Protein AF-A0A534HLV8-F1 (afdb_monomer_lite)

Radius of gyration: 23.4 Å; chains: 1; bounding box: 53×44×76 Å

Structure (mmCIF, N/CA/C/O backbone):
data_AF-A0A534HLV8-F1
#
_entry.id   AF-A0A534HLV8-F1
#
loop_
_atom_site.group_PDB
_atom_site.id
_atom_site.type_symbol
_atom_site.label_atom_id
_atom_site.label_alt_id
_atom_site.label_comp_id
_atom_site.label_asym_id
_atom_site.label_entity_id
_atom_site.label_seq_id
_atom_site.pdbx_PDB_ins_code
_atom_site.Cartn_x
_atom_site.Cartn_y
_atom_site.Cartn_z
_atom_site.occupancy
_atom_site.B_iso_or_equiv
_atom_site.auth_seq_id
_atom_site.auth_comp_id
_atom_site.auth_asym_id
_atom_site.auth_atom_id
_atom_site.pdbx_PDB_model_num
ATOM 1 N N . LYS A 1 1 ? 9.653 -1.723 21.277 1.00 82.81 1 LYS A N 1
ATOM 2 C CA . LYS A 1 1 ? 10.353 -0.430 21.063 1.00 82.81 1 LYS A CA 1
ATOM 3 C C . LYS A 1 1 ? 9.370 0.523 20.396 1.00 82.81 1 LYS A C 1
ATOM 5 O O . LYS A 1 1 ? 8.586 0.042 19.590 1.00 82.81 1 LYS A O 1
ATOM 10 N N . THR A 1 2 ? 9.398 1.814 20.714 1.00 85.06 2 THR A N 1
ATOM 11 C CA . THR A 1 2 ? 8.580 2.843 20.049 1.00 85.06 2 THR A CA 1
ATOM 12 C C . THR A 1 2 ? 9.491 3.987 19.606 1.00 85.06 2 THR A C 1
ATOM 14 O O . THR A 1 2 ? 10.548 4.198 20.197 1.00 85.06 2 THR A O 1
ATOM 17 N N . MET A 1 3 ? 9.116 4.685 18.537 1.00 84.88 3 MET A N 1
ATOM 18 C CA . MET A 1 3 ? 9.790 5.896 18.072 1.00 84.88 3 MET A CA 1
ATOM 19 C C . MET A 1 3 ? 8.731 6.815 17.470 1.00 84.88 3 MET A C 1
ATOM 21 O O . MET A 1 3 ? 7.885 6.350 16.710 1.00 84.88 3 MET A O 1
ATOM 25 N N . SER A 1 4 ? 8.769 8.101 17.807 1.00 82.25 4 SER A N 1
ATOM 26 C CA . SER A 1 4 ? 7.809 9.091 17.317 1.00 82.25 4 SER A CA 1
ATOM 27 C C . SER A 1 4 ? 8.503 10.410 17.007 1.00 82.25 4 SER A C 1
ATOM 29 O O . SER A 1 4 ? 9.520 10.749 17.609 1.00 82.25 4 SER A O 1
ATOM 31 N N . MET A 1 5 ? 7.918 11.183 16.094 1.00 74.25 5 MET A N 1
ATOM 32 C CA . MET A 1 5 ? 8.358 12.548 15.805 1.00 74.25 5 MET A CA 1
ATOM 33 C C . MET A 1 5 ? 8.330 13.448 17.045 1.00 74.25 5 MET A C 1
ATOM 35 O O . MET A 1 5 ? 9.235 14.264 17.204 1.00 74.25 5 MET A O 1
ATOM 39 N N . GLY A 1 6 ? 7.367 13.237 17.951 1.00 71.94 6 GLY A N 1
ATOM 40 C CA . GLY A 1 6 ? 7.264 13.978 19.213 1.00 71.94 6 GLY A CA 1
ATOM 41 C C . GLY A 1 6 ? 8.456 13.782 20.157 1.00 71.94 6 GLY A C 1
ATOM 42 O O . GLY A 1 6 ? 8.641 14.567 21.068 1.00 71.94 6 GLY A O 1
ATOM 43 N N . MET A 1 7 ? 9.313 12.780 19.926 1.00 75.88 7 MET A N 1
ATOM 44 C CA . MET A 1 7 ? 10.549 12.603 20.702 1.00 75.88 7 MET A CA 1
ATOM 45 C C . MET A 1 7 ? 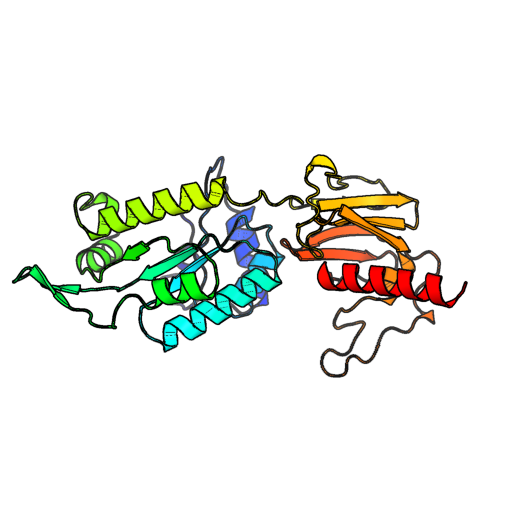11.694 13.511 20.217 1.00 75.88 7 MET A C 1
ATOM 47 O O . MET A 1 7 ? 12.688 13.668 20.920 1.00 75.88 7 MET A O 1
ATOM 51 N N . PHE A 1 8 ? 11.584 14.085 19.010 1.00 66.62 8 PHE A N 1
ATOM 52 C CA . PHE A 1 8 ? 12.595 14.971 18.414 1.00 66.62 8 PHE A CA 1
ATOM 53 C C . PHE A 1 8 ? 12.214 16.451 18.488 1.00 66.62 8 PHE A C 1
ATOM 55 O O . PHE A 1 8 ? 13.087 17.317 18.462 1.00 66.62 8 PHE A O 1
ATOM 62 N N . THR A 1 9 ? 10.918 16.747 18.531 1.00 60.81 9 THR A N 1
ATOM 63 C CA . THR A 1 9 ? 10.381 18.100 18.681 1.00 60.81 9 THR A CA 1
ATOM 64 C C . THR A 1 9 ? 9.954 18.288 20.129 1.00 60.81 9 THR A C 1
ATOM 66 O O . THR A 1 9 ? 9.184 17.474 20.617 1.00 60.81 9 THR A O 1
ATOM 69 N N . GLY A 1 10 ? 10.424 19.335 20.814 1.00 55.75 10 GLY A N 1
ATOM 70 C CA . GLY A 1 10 ? 9.862 19.689 22.124 1.00 55.75 10 GLY A CA 1
ATOM 71 C C . GLY A 1 10 ? 8.342 19.889 22.035 1.00 55.75 10 GLY A C 1
ATOM 72 O O . GLY A 1 10 ? 7.848 20.273 20.970 1.00 55.75 10 GLY A O 1
ATOM 73 N N . ASP A 1 11 ? 7.636 19.628 23.138 1.00 52.28 11 ASP A N 1
ATOM 74 C CA . ASP A 1 11 ? 6.176 19.415 23.212 1.00 52.28 11 ASP A CA 1
ATOM 75 C C . ASP A 1 11 ? 5.291 20.497 22.548 1.00 52.28 11 ASP A C 1
ATOM 77 O O . ASP A 1 11 ? 4.155 20.212 22.177 1.00 52.28 11 ASP A O 1
ATOM 81 N N . ASP A 1 12 ? 5.805 21.709 22.307 1.00 53.31 12 ASP A N 1
ATOM 82 C CA . ASP A 1 12 ? 5.014 22.875 21.881 1.00 53.31 12 ASP A CA 1
ATOM 83 C C . ASP A 1 12 ? 5.157 23.301 20.407 1.00 53.31 12 ASP A C 1
ATOM 85 O O . ASP A 1 12 ? 4.587 24.316 20.000 1.00 53.31 12 ASP A O 1
ATOM 89 N N . THR A 1 13 ? 5.894 22.566 19.562 1.00 48.19 13 THR A N 1
ATOM 90 C CA . THR A 1 13 ? 6.037 22.954 18.139 1.00 48.19 13 THR A CA 1
ATOM 91 C C . THR A 1 13 ? 5.394 21.930 17.206 1.00 48.19 13 THR A C 1
ATOM 93 O O . THR A 1 13 ? 5.942 20.837 17.047 1.00 48.19 13 THR A O 1
ATOM 96 N N . PRO A 1 14 ? 4.278 22.255 16.515 1.00 48.25 14 PRO A N 1
ATOM 97 C CA . PRO A 1 14 ? 3.719 21.366 15.509 1.00 48.25 14 PRO A CA 1
ATOM 98 C C . PRO A 1 14 ? 4.766 21.115 14.426 1.00 48.25 14 PRO A C 1
ATOM 100 O O . PRO A 1 14 ? 5.185 22.039 13.721 1.00 48.25 14 PRO A O 1
ATO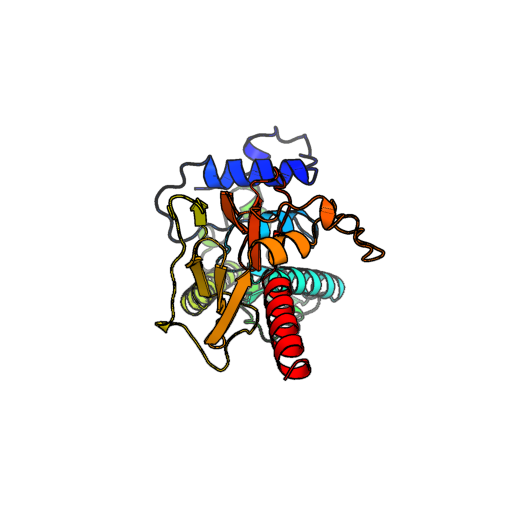M 103 N N . ALA A 1 15 ? 5.187 19.863 14.266 1.00 56.31 15 ALA A N 1
ATOM 104 C CA . ALA A 1 15 ? 5.995 19.471 13.125 1.00 56.31 15 ALA A CA 1
ATOM 105 C C . ALA A 1 15 ? 5.130 19.602 11.861 1.00 56.31 15 ALA A C 1
ATOM 107 O O . ALA A 1 15 ? 4.401 18.683 11.488 1.00 56.31 15 ALA A O 1
ATOM 108 N N . VAL A 1 16 ? 5.175 20.757 11.191 1.00 55.28 16 VAL A N 1
ATOM 109 C CA . VAL A 1 16 ? 4.539 20.930 9.879 1.00 55.28 16 VAL A CA 1
ATOM 110 C C . VAL A 1 16 ? 5.369 20.159 8.855 1.00 55.28 16 VAL A C 1
ATOM 112 O O . VAL A 1 16 ? 6.304 20.672 8.237 1.00 55.28 16 VAL A O 1
ATOM 115 N N . LEU A 1 17 ? 5.042 18.881 8.698 1.00 57.06 17 LEU A N 1
ATOM 116 C CA . LEU A 1 17 ? 5.700 17.981 7.765 1.00 57.06 17 LEU A CA 1
ATOM 117 C C . LEU A 1 17 ? 5.168 18.226 6.350 1.00 57.06 17 LEU A C 1
ATOM 119 O O . LEU A 1 17 ? 4.138 17.691 5.952 1.00 57.06 17 LEU A O 1
ATOM 123 N N . ARG A 1 18 ? 5.872 19.046 5.562 1.00 58.50 18 ARG A N 1
ATOM 124 C CA . ARG A 1 18 ? 5.619 19.142 4.112 1.00 58.50 18 ARG A CA 1
ATOM 125 C C . ARG A 1 18 ? 6.030 17.833 3.420 1.00 58.50 18 ARG A C 1
ATOM 127 O O . ARG A 1 18 ? 6.997 17.204 3.846 1.00 58.50 18 ARG A O 1
ATOM 134 N N . GLY A 1 19 ? 5.355 17.458 2.330 1.00 60.72 19 GLY A N 1
ATOM 135 C CA . GLY A 1 19 ? 5.523 16.171 1.623 1.00 60.72 19 GLY A CA 1
ATOM 136 C C . GLY A 1 19 ? 6.969 15.653 1.473 1.00 60.72 19 GLY A C 1
ATOM 137 O O . GLY A 1 19 ? 7.247 14.535 1.904 1.00 60.72 19 GLY A O 1
ATOM 138 N N . PRO A 1 20 ? 7.940 16.457 0.991 1.00 58.47 20 PRO A N 1
ATOM 139 C CA . PRO A 1 20 ? 9.332 16.009 0.838 1.00 58.47 20 PRO A CA 1
ATOM 140 C C . PRO A 1 20 ? 10.025 15.626 2.157 1.00 58.47 20 PRO A C 1
ATOM 142 O O . PRO A 1 20 ? 10.917 14.777 2.184 1.00 58.47 20 PRO A O 1
ATOM 145 N N . MET A 1 21 ? 9.614 16.241 3.269 1.00 65.38 21 MET A N 1
ATOM 146 C CA . MET A 1 21 ? 10.166 15.970 4.596 1.00 65.38 21 MET A CA 1
ATOM 147 C C . MET A 1 21 ? 9.637 14.650 5.159 1.00 65.38 21 MET A C 1
ATOM 149 O O . MET A 1 21 ? 10.386 13.933 5.816 1.00 65.38 21 MET A O 1
ATOM 153 N N . VAL A 1 22 ? 8.390 14.282 4.844 1.00 69.62 22 VAL A N 1
ATOM 154 C CA . VAL A 1 22 ? 7.773 13.016 5.274 1.00 69.62 22 VAL A CA 1
ATOM 155 C C . VAL A 1 22 ? 8.619 11.825 4.829 1.00 69.62 22 VAL A C 1
ATOM 157 O O . VAL A 1 22 ? 8.987 10.997 5.657 1.00 69.62 22 VAL A O 1
ATOM 160 N N . GLY A 1 23 ? 9.023 11.776 3.556 1.00 69.94 23 GLY A N 1
ATOM 161 C CA . GLY A 1 23 ? 9.879 10.697 3.048 1.00 69.94 23 GLY A CA 1
ATOM 162 C C . GLY A 1 23 ? 11.249 10.632 3.739 1.00 69.94 23 GLY A C 1
ATOM 163 O O . GLY A 1 23 ? 11.797 9.551 3.955 1.00 69.94 23 GLY A O 1
ATOM 164 N N . LYS A 1 24 ? 11.813 11.781 4.142 1.00 72.94 24 LYS A N 1
ATOM 165 C CA . LYS A 1 24 ? 13.060 11.826 4.922 1.00 72.94 24 LYS A CA 1
ATOM 166 C C . LYS A 1 24 ? 12.865 11.234 6.319 1.00 72.94 24 LYS A C 1
ATOM 168 O O . LYS A 1 24 ? 13.676 10.408 6.730 1.00 72.94 24 LYS A O 1
ATOM 173 N N . TYR A 1 25 ? 11.796 11.613 7.014 1.00 76.38 25 TYR A N 1
ATOM 174 C CA . TYR A 1 25 ? 11.502 11.079 8.342 1.00 76.38 25 TYR A CA 1
ATOM 175 C C . TYR A 1 25 ? 11.159 9.596 8.306 1.00 76.38 25 TYR A C 1
ATOM 177 O O . TYR A 1 25 ? 11.656 8.862 9.145 1.00 76.38 25 TYR A O 1
ATOM 185 N N . LEU A 1 26 ? 10.415 9.123 7.306 1.00 77.06 26 LEU A N 1
ATOM 186 C CA . LEU A 1 26 ? 10.142 7.694 7.146 1.00 77.06 26 LEU A CA 1
ATOM 187 C C . LEU A 1 26 ? 11.433 6.885 6.992 1.00 77.06 26 LEU A C 1
ATOM 189 O O . LEU A 1 26 ? 11.638 5.917 7.720 1.00 77.06 26 LEU A O 1
ATOM 193 N N . ARG A 1 27 ? 12.356 7.325 6.124 1.00 75.81 27 ARG A N 1
ATOM 194 C CA . ARG A 1 27 ? 13.674 6.681 5.988 1.00 75.81 27 ARG A CA 1
ATOM 195 C C . ARG A 1 27 ? 14.470 6.705 7.292 1.00 75.81 27 ARG A C 1
ATOM 197 O O . ARG A 1 27 ? 15.100 5.711 7.634 1.00 75.81 27 ARG A O 1
ATOM 204 N N . MET A 1 28 ? 14.417 7.810 8.032 1.00 79.56 28 MET A N 1
ATOM 205 C CA . MET A 1 28 ? 15.090 7.941 9.326 1.00 79.56 28 MET A CA 1
ATOM 206 C C . MET A 1 28 ? 14.487 7.018 10.396 1.00 79.56 28 MET A C 1
ATOM 208 O O . MET A 1 28 ? 15.225 6.326 11.084 1.00 79.56 28 MET A O 1
ATOM 212 N N . LEU A 1 29 ? 13.162 6.981 10.530 1.00 83.69 29 LEU A N 1
ATOM 213 C CA . LEU A 1 29 ? 12.461 6.198 11.550 1.00 83.69 29 LEU A CA 1
ATOM 214 C C . LEU A 1 29 ? 12.549 4.694 11.276 1.00 83.69 29 LEU A C 1
ATOM 216 O O . LEU A 1 29 ? 12.629 3.900 12.207 1.00 83.69 29 LEU A O 1
ATOM 220 N N . ILE A 1 30 ? 12.551 4.298 10.006 1.00 81.62 30 ILE A N 1
ATOM 221 C CA . ILE A 1 30 ? 12.493 2.886 9.618 1.00 81.62 30 ILE A CA 1
ATOM 222 C C . ILE A 1 30 ? 13.897 2.327 9.392 1.00 81.62 30 ILE A C 1
ATOM 224 O O . ILE A 1 30 ? 14.213 1.266 9.916 1.00 81.62 30 ILE A O 1
ATOM 228 N N . GLY A 1 31 ? 14.758 3.054 8.674 1.00 79.88 31 GLY A N 1
ATOM 229 C CA . GLY A 1 31 ? 16.130 2.623 8.389 1.00 79.88 31 GLY A CA 1
ATOM 230 C C . GLY A 1 31 ? 17.174 3.103 9.400 1.00 79.88 31 GLY A C 1
ATOM 231 O O . GLY A 1 31 ? 18.194 2.447 9.577 1.00 79.88 31 GLY A O 1
ATOM 232 N N . GLY A 1 32 ? 16.949 4.241 10.064 1.00 83.62 32 GLY A N 1
ATOM 233 C CA . GLY A 1 32 ? 17.912 4.828 11.006 1.00 83.62 32 GLY A CA 1
ATOM 234 C C . GLY A 1 32 ? 17.801 4.307 12.441 1.00 83.62 32 GLY A C 1
ATOM 235 O O . GLY A 1 32 ? 18.716 4.510 13.236 1.00 83.62 32 GLY A O 1
ATOM 236 N N . VAL A 1 33 ? 16.705 3.627 12.788 1.00 87.62 33 VAL A N 1
ATOM 237 C CA . VAL A 1 33 ? 16.489 3.063 14.126 1.00 87.62 33 VAL A CA 1
ATOM 238 C C . VAL A 1 33 ? 16.923 1.600 14.154 1.00 87.62 33 VAL A C 1
ATOM 240 O O . VAL A 1 33 ? 16.530 0.793 13.315 1.00 87.62 33 VAL A O 1
ATOM 243 N N . GLN A 1 34 ? 17.698 1.226 15.174 1.00 88.69 34 GLN A N 1
ATOM 244 C CA . GLN A 1 34 ? 18.098 -0.161 15.418 1.00 88.69 34 GLN A CA 1
ATOM 245 C C . GLN A 1 34 ? 16.951 -0.959 16.054 1.00 88.69 34 GLN A C 1
ATOM 247 O O . GLN A 1 34 ? 16.944 -1.268 17.252 1.00 88.69 34 GLN A O 1
ATOM 252 N N . TRP A 1 35 ? 15.950 -1.291 15.242 1.00 89.94 35 TRP A N 1
ATOM 253 C CA . TRP A 1 35 ? 14.789 -2.072 15.662 1.00 89.94 35 TRP A CA 1
ATOM 254 C C . TRP A 1 35 ? 15.176 -3.464 16.184 1.00 89.94 35 TRP A C 1
ATOM 256 O O . TRP A 1 35 ? 14.667 -3.885 17.225 1.00 89.94 35 TRP A O 1
ATOM 266 N N . GLY A 1 36 ? 16.182 -4.100 15.576 1.00 89.94 36 GLY A N 1
ATOM 267 C CA . GLY A 1 36 ? 16.575 -5.482 15.863 1.00 89.94 36 GLY A CA 1
ATOM 268 C C . GLY A 1 36 ? 15.676 -6.475 15.125 1.00 89.94 36 GLY A C 1
ATOM 269 O O . GLY A 1 36 ? 15.078 -6.125 14.110 1.00 89.94 36 GLY A O 1
ATOM 270 N N . HIS A 1 37 ? 15.571 -7.702 15.632 1.00 90.56 37 HIS A N 1
ATOM 271 C CA . HIS A 1 37 ? 14.611 -8.676 15.112 1.00 90.56 37 HIS A CA 1
ATOM 272 C C . HIS A 1 37 ? 13.212 -8.359 15.643 1.00 90.56 37 HIS A C 1
ATOM 274 O O . HIS A 1 37 ? 13.019 -8.251 16.854 1.00 90.56 37 HIS A O 1
ATOM 280 N N . LEU A 1 38 ? 12.260 -8.188 14.729 1.00 90.62 38 LEU A N 1
ATOM 281 C CA . LEU A 1 38 ? 10.854 -7.942 15.023 1.00 90.62 38 LEU A CA 1
ATOM 282 C C . LEU A 1 38 ? 9.998 -8.859 14.153 1.00 90.62 38 LEU A C 1
ATOM 284 O O . LEU A 1 38 ? 10.259 -8.973 12.957 1.00 90.62 38 LEU A O 1
ATOM 288 N N . ASP A 1 39 ? 8.946 -9.425 14.738 1.00 89.81 39 ASP A N 1
ATOM 289 C CA . ASP A 1 39 ? 7.889 -10.102 13.978 1.00 89.81 39 ASP A CA 1
ATOM 290 C C . ASP A 1 39 ? 6.941 -9.081 13.329 1.00 89.81 39 ASP A C 1
ATOM 292 O O . ASP A 1 39 ? 6.471 -9.271 12.210 1.00 89.81 39 ASP A O 1
ATOM 296 N N . TYR A 1 40 ? 6.702 -7.957 14.017 1.00 91.81 40 TYR A N 1
ATOM 297 C CA . TYR A 1 40 ? 5.795 -6.899 13.577 1.00 91.81 40 TYR A CA 1
ATOM 298 C C . TYR A 1 40 ? 6.414 -5.514 13.773 1.00 91.81 40 TYR A C 1
ATOM 300 O O . TYR A 1 40 ? 6.944 -5.194 14.839 1.00 91.81 40 TYR A O 1
ATOM 308 N N . LEU A 1 41 ? 6.269 -4.663 12.757 1.00 91.94 41 LEU A N 1
ATOM 309 C CA . LEU A 1 41 ? 6.506 -3.224 12.842 1.00 91.94 41 LEU A CA 1
ATOM 310 C C . LEU A 1 41 ? 5.216 -2.501 12.447 1.00 91.94 41 LEU A C 1
ATOM 312 O O . LEU A 1 41 ? 4.835 -2.498 11.278 1.00 91.94 41 LEU A O 1
ATOM 316 N N . ILE A 1 42 ? 4.535 -1.906 13.427 1.00 92.56 42 ILE A N 1
ATOM 317 C CA . ILE A 1 42 ? 3.297 -1.151 13.203 1.00 92.56 42 ILE A CA 1
ATOM 318 C C . ILE A 1 42 ? 3.660 0.308 12.937 1.00 92.56 42 ILE A C 1
ATOM 320 O O . ILE A 1 42 ? 4.368 0.933 13.727 1.00 92.56 42 ILE A O 1
ATOM 324 N N . LEU A 1 43 ? 3.165 0.842 11.822 1.00 90.50 43 LEU A N 1
ATOM 325 C CA . LEU A 1 43 ? 3.345 2.236 11.435 1.00 90.50 43 LEU A CA 1
ATOM 326 C C . LEU A 1 43 ? 2.033 2.986 11.661 1.00 90.50 43 LEU A C 1
ATOM 328 O O . LEU A 1 43 ? 1.055 2.739 10.957 1.00 90.50 43 LEU A O 1
ATOM 332 N N . ASP A 1 44 ? 2.021 3.896 12.633 1.00 88.88 44 ASP A N 1
ATOM 333 C CA . ASP A 1 44 ? 0.901 4.814 12.836 1.00 88.88 44 ASP A CA 1
ATOM 334 C C . ASP A 1 44 ? 1.022 5.995 11.869 1.00 88.88 44 ASP A C 1
ATOM 336 O O . ASP A 1 44 ? 2.052 6.677 11.815 1.00 88.88 44 ASP A O 1
ATOM 340 N N . LEU A 1 45 ? -0.004 6.190 11.044 1.00 83.69 45 LEU A N 1
ATOM 341 C CA . LEU A 1 45 ? 0.023 7.152 9.949 1.00 83.69 45 LEU A CA 1
ATOM 342 C C . LEU A 1 45 ? -0.794 8.385 10.320 1.00 83.69 45 LEU A C 1
ATOM 344 O O . LEU A 1 45 ? -1.869 8.249 10.905 1.00 83.69 45 LEU A O 1
ATOM 348 N N . PRO A 1 46 ? -0.358 9.593 9.911 1.00 77.06 46 PRO A N 1
ATOM 349 C CA . PRO A 1 46 ? -1.194 10.770 10.069 1.00 77.06 46 PRO A CA 1
ATOM 350 C C . PRO A 1 46 ? -2.544 10.551 9.367 1.00 77.06 46 PRO A C 1
ATOM 352 O O . PRO A 1 46 ? -2.616 9.828 8.362 1.00 77.06 46 PRO A O 1
ATOM 355 N N . PRO A 1 47 ? -3.622 11.173 9.866 1.00 75.12 47 PRO A N 1
ATOM 356 C CA . PRO A 1 47 ? -4.950 10.974 9.312 1.00 75.12 47 PRO A CA 1
ATOM 357 C C . PRO A 1 47 ? -5.045 11.470 7.862 1.00 75.12 47 PRO A C 1
ATOM 359 O O . PRO A 1 47 ? -4.295 12.340 7.414 1.00 75.12 47 PRO A O 1
ATOM 362 N N . GLY A 1 48 ? -6.030 10.947 7.132 1.00 70.25 48 GLY A N 1
ATOM 363 C CA . GLY A 1 48 ? -6.378 11.393 5.783 1.00 70.25 48 GLY A CA 1
ATOM 364 C C . GLY A 1 48 ? -5.961 10.425 4.677 1.00 70.25 48 GLY A C 1
ATOM 365 O O . GLY A 1 48 ? -5.671 9.258 4.911 1.00 70.25 48 GLY A O 1
ATOM 366 N N . THR A 1 49 ? -6.005 10.914 3.439 1.00 66.00 49 THR A N 1
ATOM 367 C CA . THR A 1 49 ? -5.714 10.144 2.213 1.00 66.00 49 THR A CA 1
ATOM 368 C C . THR A 1 49 ? -4.761 10.929 1.307 1.00 66.00 49 THR A C 1
ATOM 370 O O . THR A 1 49 ? -4.994 11.036 0.102 1.00 66.00 49 THR A O 1
ATOM 373 N N . GLY A 1 50 ? -3.807 11.621 1.924 1.00 68.19 50 GLY A N 1
ATOM 374 C CA . GLY A 1 50 ? -2.905 12.560 1.267 1.00 68.19 50 GLY A CA 1
ATOM 375 C C . GLY A 1 50 ? -1.602 11.912 0.801 1.00 68.19 50 GLY A C 1
ATOM 376 O O . GLY A 1 50 ? -1.448 10.691 0.780 1.00 68.19 50 GLY A O 1
ATOM 377 N N . ASP A 1 51 ? -0.635 12.761 0.461 1.00 74.50 51 ASP A N 1
ATOM 378 C CA . ASP A 1 51 ? 0.642 12.338 -0.123 1.00 74.50 51 ASP A CA 1
ATOM 379 C C . ASP A 1 51 ? 1.503 11.504 0.831 1.00 74.50 51 ASP A C 1
ATOM 381 O O . ASP A 1 51 ? 2.342 10.731 0.379 1.00 74.50 51 ASP A O 1
ATOM 385 N N . THR A 1 52 ? 1.306 11.615 2.148 1.00 77.94 52 THR A N 1
ATOM 386 C CA . THR A 1 52 ? 2.093 10.870 3.142 1.00 77.94 52 THR A CA 1
ATOM 387 C C . THR A 1 52 ? 1.902 9.366 3.019 1.00 77.94 52 THR A C 1
ATOM 389 O O . THR A 1 52 ? 2.890 8.632 2.984 1.00 77.94 52 THR A O 1
ATOM 392 N N . GLN A 1 53 ? 0.654 8.897 2.942 1.00 81.00 53 GLN A N 1
ATOM 393 C CA . GLN A 1 53 ? 0.387 7.464 2.855 1.00 81.00 53 GLN A CA 1
ATOM 394 C C . GLN A 1 53 ? 0.882 6.902 1.509 1.00 81.00 53 GLN A C 1
ATOM 396 O O . GLN A 1 53 ? 1.443 5.808 1.475 1.00 81.00 53 GLN A O 1
ATOM 401 N N . LEU A 1 54 ? 0.769 7.681 0.425 1.00 82.88 54 LEU A N 1
ATOM 402 C CA . LEU A 1 54 ? 1.321 7.319 -0.883 1.00 82.88 54 LEU A CA 1
ATOM 403 C C . LEU A 1 54 ? 2.855 7.264 -0.868 1.00 82.88 54 LEU A C 1
ATOM 405 O O . LEU A 1 54 ? 3.441 6.283 -1.313 1.00 82.88 54 LEU A O 1
ATOM 409 N N . THR A 1 55 ? 3.506 8.285 -0.306 1.00 82.75 55 THR A N 1
ATOM 410 C CA . THR A 1 55 ? 4.970 8.356 -0.166 1.00 82.75 55 THR A CA 1
ATOM 411 C C . THR A 1 55 ? 5.495 7.160 0.623 1.00 82.75 55 THR A C 1
ATOM 413 O O . THR A 1 55 ? 6.511 6.573 0.252 1.00 82.75 55 THR A O 1
ATOM 416 N N . LEU A 1 56 ? 4.798 6.767 1.693 1.00 85.25 56 LEU A N 1
ATOM 417 C CA . LEU A 1 56 ? 5.141 5.578 2.465 1.00 85.25 56 LEU A CA 1
ATOM 418 C C . LEU A 1 56 ? 5.027 4.311 1.619 1.00 85.25 56 LEU A C 1
ATOM 420 O O . LEU A 1 56 ? 5.989 3.550 1.543 1.00 85.25 56 LEU A O 1
ATOM 424 N N . ALA A 1 57 ? 3.876 4.109 0.977 1.00 86.00 57 ALA A N 1
ATOM 425 C CA . ALA A 1 57 ? 3.629 2.932 0.154 1.00 86.00 57 ALA A CA 1
ATOM 426 C C . ALA A 1 57 ? 4.584 2.843 -1.044 1.00 86.00 57 ALA A C 1
ATOM 428 O O . ALA A 1 57 ? 4.872 1.751 -1.499 1.00 86.00 57 ALA A O 1
ATOM 429 N N . GLN A 1 58 ? 5.101 3.969 -1.543 1.00 84.56 58 GLN A N 1
ATOM 430 C CA . GLN A 1 58 ? 6.142 4.014 -2.575 1.00 84.56 58 GLN A CA 1
ATOM 431 C C . GLN A 1 58 ? 7.540 3.714 -2.030 1.00 84.56 58 GLN A C 1
ATOM 433 O O . GLN A 1 58 ? 8.373 3.154 -2.739 1.00 84.56 58 GLN A O 1
ATOM 438 N N . SER A 1 59 ? 7.810 4.106 -0.787 1.00 82.69 59 SER A N 1
ATOM 439 C CA . SER A 1 59 ? 9.131 3.955 -0.174 1.00 82.69 59 SER A CA 1
ATOM 440 C C . SER A 1 59 ? 9.372 2.548 0.365 1.00 82.69 59 SER A C 1
ATOM 442 O O . SER A 1 59 ? 10.526 2.151 0.506 1.00 82.69 59 SER A O 1
ATOM 444 N N . LEU A 1 60 ? 8.310 1.816 0.710 1.00 82.62 60 LEU A N 1
ATOM 445 C CA . LEU A 1 60 ? 8.394 0.517 1.369 1.00 82.62 60 LEU A CA 1
ATOM 446 C C . LEU A 1 60 ? 7.413 -0.476 0.773 1.00 82.62 60 LEU A C 1
ATOM 448 O O . LEU A 1 60 ? 6.263 -0.152 0.491 1.00 82.62 60 LEU A O 1
ATOM 452 N N . THR A 1 61 ? 7.856 -1.722 0.709 1.00 86.44 61 THR A N 1
ATOM 453 C CA . THR A 1 61 ? 6.994 -2.864 0.435 1.00 86.44 61 THR A CA 1
ATOM 454 C C . THR A 1 61 ? 6.198 -3.196 1.702 1.00 86.44 61 THR A C 1
ATOM 456 O O . THR A 1 61 ? 6.750 -3.753 2.651 1.00 86.44 61 THR A O 1
ATOM 459 N N . LEU A 1 62 ? 4.923 -2.803 1.758 1.00 88.88 62 LEU A N 1
ATOM 460 C CA . LEU A 1 62 ? 4.068 -3.012 2.933 1.00 88.88 62 LEU A CA 1
ATOM 461 C C . LEU A 1 62 ? 3.370 -4.375 2.863 1.00 88.88 62 LEU A C 1
ATOM 463 O O . LEU A 1 62 ? 2.793 -4.722 1.830 1.00 88.88 62 LEU A O 1
ATOM 467 N N . SER A 1 63 ? 3.360 -5.107 3.980 1.00 90.44 63 SER A N 1
ATOM 468 C CA . SER A 1 63 ? 2.638 -6.385 4.104 1.00 90.44 63 SER A CA 1
ATOM 469 C C . SER A 1 63 ? 1.119 -6.209 4.145 1.00 90.44 63 SER A C 1
ATOM 471 O O . SER A 1 63 ? 0.373 -7.121 3.808 1.00 90.44 63 SER A O 1
ATOM 473 N N . GLY A 1 64 ? 0.650 -5.032 4.559 1.00 92.44 64 GLY A N 1
ATOM 474 C CA . GLY A 1 64 ? -0.757 -4.675 4.501 1.00 92.44 64 GLY A CA 1
ATOM 475 C C . GLY A 1 64 ? -1.098 -3.425 5.304 1.00 92.44 64 GLY A C 1
ATOM 476 O O . GLY A 1 64 ? -0.243 -2.834 5.964 1.00 92.44 64 GLY A O 1
ATOM 477 N N . ALA A 1 65 ? -2.363 -3.025 5.229 1.00 93.69 65 ALA A N 1
ATOM 478 C CA . ALA A 1 65 ? -2.923 -1.868 5.910 1.00 93.69 65 ALA A CA 1
ATOM 479 C C . ALA A 1 65 ? -4.190 -2.247 6.689 1.00 93.69 65 ALA A C 1
ATOM 481 O O . ALA A 1 65 ? -5.016 -3.036 6.223 1.00 93.69 65 ALA A O 1
ATOM 482 N N . VAL A 1 66 ? -4.360 -1.637 7.862 1.00 96.19 66 VAL A N 1
ATOM 483 C CA . VAL A 1 66 ? -5.591 -1.702 8.658 1.00 96.19 66 VAL A CA 1
ATOM 484 C C . VAL A 1 66 ? -6.295 -0.359 8.555 1.00 96.19 66 VAL A C 1
ATOM 486 O O . VAL A 1 66 ? -5.693 0.686 8.798 1.00 96.19 66 VAL A O 1
ATOM 489 N N . ILE A 1 67 ? -7.574 -0.378 8.193 1.00 95.75 67 ILE A N 1
ATOM 490 C CA . ILE A 1 67 ? -8.372 0.839 8.068 1.00 95.75 67 ILE A CA 1
ATOM 491 C C . ILE A 1 67 ? -9.154 1.049 9.360 1.00 95.75 67 ILE A C 1
ATOM 493 O O . ILE A 1 67 ? -10.057 0.280 9.683 1.00 95.75 67 ILE A O 1
ATOM 497 N N . VAL A 1 68 ? -8.830 2.113 10.089 1.00 95.75 68 VAL A N 1
ATOM 498 C CA . VAL A 1 68 ? -9.571 2.517 11.288 1.00 95.75 68 VAL A CA 1
ATOM 499 C C . VAL A 1 68 ? -10.603 3.572 10.902 1.00 95.75 68 VAL A C 1
ATOM 501 O O . VAL A 1 68 ? -10.296 4.544 10.211 1.00 95.75 68 VAL A O 1
ATOM 504 N N . THR A 1 69 ? -11.846 3.383 11.328 1.00 95.44 69 THR A N 1
ATOM 505 C CA . THR A 1 69 ? -12.936 4.333 11.087 1.00 95.44 69 THR A CA 1
ATOM 506 C C . THR A 1 69 ? -13.842 4.439 12.305 1.00 95.44 69 THR A C 1
ATOM 508 O O . THR A 1 69 ? -13.637 3.750 13.298 1.00 95.44 69 THR A O 1
ATOM 511 N N . THR A 1 70 ? -14.848 5.300 12.234 1.00 94.88 70 THR A N 1
ATOM 512 C CA . THR A 1 70 ? -15.910 5.420 13.237 1.00 94.88 70 THR A CA 1
ATOM 513 C C . THR A 1 70 ? -17.273 5.239 12.548 1.00 94.88 70 THR A C 1
ATOM 515 O O . THR A 1 70 ? -17.345 5.335 11.318 1.00 94.88 70 THR A O 1
ATOM 518 N N . PRO A 1 71 ? -18.372 4.961 13.278 1.00 92.62 71 PRO A N 1
ATOM 519 C CA . PRO A 1 71 ? -19.634 4.531 12.662 1.00 92.62 71 PRO A CA 1
ATOM 520 C C . PRO A 1 71 ? -20.335 5.586 11.780 1.00 92.62 71 PRO A C 1
ATOM 522 O O . PRO A 1 71 ? -21.275 5.254 11.052 1.00 92.62 71 PRO A O 1
ATOM 525 N N . GLN A 1 72 ? -19.918 6.854 11.843 1.00 91.38 72 GLN A N 1
ATOM 526 C CA . GLN A 1 72 ? -20.522 7.974 11.122 1.00 91.38 72 GLN A CA 1
ATOM 527 C C . GLN A 1 72 ? -20.188 7.958 9.625 1.00 91.38 72 GLN A C 1
ATOM 529 O O . GLN A 1 72 ? -19.049 7.740 9.214 1.00 91.38 72 GLN A O 1
ATOM 534 N N . ASP A 1 73 ? -21.160 8.349 8.799 1.00 89.12 73 ASP A N 1
ATOM 535 C CA . ASP A 1 73 ? -21.038 8.328 7.335 1.00 89.12 73 ASP A CA 1
ATOM 536 C C . ASP A 1 73 ? -19.864 9.169 6.794 1.00 89.12 73 ASP A C 1
ATOM 538 O O . ASP A 1 73 ? -19.271 8.820 5.773 1.00 89.12 73 ASP A O 1
ATOM 542 N N . VAL A 1 74 ? -19.503 10.269 7.465 1.00 90.56 74 VAL A N 1
ATOM 543 C CA . VAL A 1 74 ? -18.364 11.119 7.067 1.00 90.56 74 VAL A CA 1
ATOM 544 C C . VAL A 1 74 ? -17.039 10.365 7.222 1.00 90.56 74 VAL A C 1
ATOM 546 O O . VAL A 1 74 ? -16.242 10.332 6.282 1.00 90.56 74 VAL A O 1
ATOM 549 N N . SER A 1 75 ? -16.835 9.696 8.357 1.00 91.69 75 SER A N 1
ATOM 550 C CA . SER A 1 75 ? -15.641 8.887 8.624 1.00 91.69 75 SER A CA 1
ATOM 551 C C . SER A 1 75 ? -15.540 7.694 7.677 1.00 91.69 75 SER A C 1
ATOM 553 O O . SER A 1 75 ? -14.460 7.406 7.158 1.00 91.69 75 SER A O 1
ATOM 555 N N . LEU A 1 76 ? -16.670 7.049 7.368 1.00 92.44 76 LEU A N 1
ATOM 556 C CA . LEU A 1 76 ? -16.721 5.930 6.422 1.00 92.44 76 LEU A CA 1
ATOM 557 C C . LEU A 1 76 ? -16.326 6.351 5.000 1.00 92.44 76 LEU A C 1
ATOM 559 O O . LEU A 1 76 ? -15.651 5.600 4.294 1.00 92.44 76 LEU A O 1
ATOM 563 N N . LYS A 1 77 ? -16.706 7.559 4.560 1.00 91.62 77 LYS A N 1
ATOM 564 C CA . LYS A 1 77 ? -16.297 8.088 3.246 1.00 91.62 77 LYS A CA 1
ATOM 565 C C . LYS A 1 77 ? -14.780 8.282 3.160 1.00 91.62 77 LYS A C 1
ATOM 567 O O . LYS A 1 77 ? -14.184 7.910 2.149 1.00 91.62 77 LYS A O 1
ATOM 572 N N . ILE A 1 78 ? -14.158 8.821 4.210 1.00 91.00 78 ILE A N 1
ATOM 573 C CA . ILE A 1 78 ? -12.700 9.027 4.267 1.00 91.00 78 ILE A CA 1
ATOM 574 C C . ILE A 1 78 ? -11.976 7.679 4.309 1.00 91.00 78 ILE A C 1
ATOM 576 O O . ILE A 1 78 ? -11.070 7.450 3.508 1.00 91.00 78 ILE A O 1
ATOM 580 N N . ALA A 1 79 ? -12.430 6.760 5.163 1.00 92.56 79 ALA A N 1
ATOM 581 C CA . ALA A 1 79 ? -11.891 5.407 5.260 1.00 92.56 79 ALA A CA 1
ATOM 582 C C . ALA A 1 79 ? -11.938 4.677 3.911 1.00 92.56 79 ALA A C 1
ATOM 584 O O . ALA A 1 79 ? -10.954 4.068 3.496 1.00 92.56 79 ALA A O 1
ATOM 585 N N . ARG A 1 80 ? -13.048 4.799 3.168 1.00 92.50 80 ARG A N 1
ATOM 586 C CA . ARG A 1 80 ? -13.182 4.202 1.832 1.00 92.50 80 ARG A CA 1
ATOM 587 C C . ARG A 1 80 ? -12.196 4.792 0.836 1.00 92.50 80 ARG A C 1
ATOM 589 O O . ARG A 1 80 ? -11.614 4.047 0.055 1.00 92.50 80 ARG A O 1
ATOM 596 N N . ARG A 1 81 ? -11.986 6.108 0.855 1.00 90.50 81 ARG A N 1
ATOM 597 C CA . ARG A 1 81 ? -10.990 6.750 -0.012 1.00 90.50 81 ARG A CA 1
ATOM 598 C C . ARG A 1 81 ? -9.567 6.297 0.334 1.00 90.50 81 ARG A C 1
ATOM 600 O O . ARG A 1 81 ? -8.791 6.051 -0.583 1.00 90.50 81 ARG A O 1
ATOM 607 N N . GLY A 1 82 ? -9.245 6.150 1.621 1.00 90.44 82 GLY A N 1
ATOM 608 C CA . GLY A 1 82 ? -7.944 5.654 2.082 1.00 90.44 82 GLY A CA 1
ATOM 609 C C . GLY A 1 82 ? -7.695 4.212 1.649 1.00 90.44 82 GLY A C 1
ATOM 610 O O . GLY A 1 82 ? -6.651 3.915 1.077 1.00 90.44 82 GLY A O 1
ATOM 611 N N . LEU A 1 83 ? -8.704 3.353 1.811 1.00 92.69 83 LEU A N 1
ATOM 612 C CA . LEU A 1 83 ? -8.693 1.972 1.331 1.00 92.69 83 LEU A CA 1
ATOM 613 C C . LEU A 1 83 ? -8.407 1.901 -0.175 1.00 92.69 83 LEU A C 1
ATOM 615 O O . LEU A 1 83 ? -7.471 1.223 -0.588 1.00 92.69 83 LEU A O 1
ATOM 619 N N . ARG A 1 84 ? -9.154 2.657 -0.995 1.00 90.75 84 ARG A N 1
ATOM 620 C CA . ARG A 1 84 ? -8.948 2.688 -2.456 1.00 90.75 84 ARG A CA 1
ATOM 621 C C . ARG A 1 84 ? -7.557 3.185 -2.854 1.00 90.75 84 ARG A C 1
ATOM 623 O O . ARG A 1 84 ? -7.069 2.818 -3.916 1.00 90.75 84 ARG A O 1
ATOM 630 N N . MET A 1 85 ? -6.933 4.047 -2.051 1.00 90.12 85 MET A N 1
ATOM 631 C CA . MET A 1 85 ? -5.566 4.494 -2.314 1.00 90.12 85 MET A CA 1
ATOM 632 C C . MET A 1 85 ? -4.577 3.339 -2.137 1.00 90.12 85 MET A C 1
ATOM 634 O O . MET A 1 85 ? -3.803 3.087 -3.053 1.00 90.12 85 MET A O 1
ATOM 638 N N . PHE A 1 86 ? -4.656 2.598 -1.027 1.00 91.44 86 PHE A N 1
ATOM 639 C CA . PHE A 1 86 ? -3.794 1.437 -0.780 1.00 91.44 86 PHE A CA 1
ATOM 640 C C . PHE A 1 86 ? -3.981 0.320 -1.816 1.00 91.44 86 PHE A C 1
ATOM 642 O O . PHE A 1 86 ? -2.992 -0.256 -2.263 1.00 91.44 86 PHE A O 1
ATOM 649 N N . GLU A 1 87 ? -5.213 0.075 -2.276 1.00 89.25 87 GLU A N 1
ATOM 650 C CA . GLU A 1 87 ? -5.471 -0.868 -3.375 1.00 89.25 87 GLU A CA 1
ATOM 651 C C . GLU A 1 87 ? -4.742 -0.472 -4.666 1.00 89.25 87 GLU A C 1
ATOM 653 O O . GLU A 1 87 ? -4.119 -1.322 -5.296 1.00 89.25 87 GLU A O 1
ATOM 658 N N . LYS A 1 88 ? -4.755 0.818 -5.038 1.00 87.62 88 LYS A N 1
ATOM 659 C CA . LYS A 1 88 ? -4.055 1.319 -6.239 1.00 87.62 88 LYS A CA 1
ATOM 660 C C . LYS A 1 88 ? -2.542 1.120 -6.195 1.00 87.62 88 LYS A C 1
ATOM 662 O O . LYS A 1 88 ? -1.902 1.113 -7.238 1.00 87.62 88 LYS A O 1
ATOM 667 N N . VAL A 1 89 ? -1.970 1.008 -5.000 1.00 88.50 89 VAL A N 1
ATOM 668 C CA . VAL A 1 89 ? -0.541 0.738 -4.797 1.00 88.50 89 VAL A CA 1
ATOM 669 C C . VAL A 1 89 ? -0.284 -0.697 -4.340 1.00 88.50 89 VAL A C 1
ATOM 671 O O . VAL A 1 89 ? 0.779 -0.981 -3.794 1.00 88.50 89 VAL A O 1
ATOM 674 N N . HIS A 1 90 ? -1.244 -1.599 -4.578 1.00 88.69 90 HIS A N 1
ATOM 675 C CA . HIS A 1 90 ? -1.165 -3.034 -4.290 1.00 88.69 90 HIS A CA 1
ATOM 676 C C . HIS A 1 90 ? -0.758 -3.361 -2.846 1.00 88.69 90 HIS A C 1
ATOM 678 O O . HIS A 1 90 ? -0.053 -4.337 -2.584 1.00 88.69 90 HIS A O 1
ATOM 684 N N . VAL A 1 91 ? -1.193 -2.546 -1.884 1.00 90.62 91 VAL A N 1
ATOM 685 C CA . VAL A 1 91 ? -1.037 -2.843 -0.458 1.00 90.62 91 VAL A CA 1
ATOM 686 C C . VAL A 1 91 ? -2.271 -3.618 0.015 1.00 90.62 91 VAL A C 1
ATOM 688 O O . VAL A 1 91 ? -3.379 -3.080 -0.072 1.00 90.62 91 VAL A O 1
ATOM 691 N N . PRO A 1 92 ? -2.117 -4.859 0.523 1.00 91.25 92 PRO A N 1
ATOM 692 C CA . PRO A 1 92 ? -3.241 -5.657 1.004 1.00 91.25 92 PRO A CA 1
ATOM 693 C C . PRO A 1 92 ? -3.999 -4.964 2.137 1.00 91.25 92 PRO A C 1
ATOM 695 O O . PRO A 1 92 ? -3.398 -4.444 3.074 1.00 91.25 92 PRO A O 1
ATOM 698 N N . ILE A 1 93 ? -5.329 -4.985 2.093 1.00 94.00 93 ILE A N 1
ATOM 699 C CA . ILE A 1 93 ? -6.154 -4.476 3.192 1.00 94.00 93 ILE A CA 1
ATOM 700 C C . ILE A 1 93 ? -6.445 -5.633 4.142 1.00 94.00 93 ILE A C 1
ATOM 702 O O . ILE A 1 93 ? -7.247 -6.508 3.828 1.00 94.00 93 ILE A O 1
ATOM 706 N N . LEU A 1 94 ? -5.799 -5.627 5.307 1.00 95.88 94 LEU A N 1
ATOM 707 C CA . LEU A 1 94 ? -5.911 -6.701 6.301 1.00 95.88 94 LEU A CA 1
ATOM 708 C C . LEU A 1 94 ? -7.251 -6.657 7.042 1.00 95.88 94 LEU A C 1
ATOM 710 O O . LEU A 1 94 ? -7.712 -7.666 7.560 1.00 95.88 94 LEU A O 1
ATOM 714 N N . GLY A 1 95 ? -7.899 -5.493 7.074 1.00 96.88 95 GLY A N 1
ATOM 715 C CA . GLY A 1 95 ? -9.275 -5.371 7.526 1.00 96.88 95 GLY A CA 1
ATOM 716 C C . GLY A 1 95 ? -9.636 -3.984 8.038 1.00 96.88 95 GLY A C 1
ATOM 717 O O . GLY A 1 95 ? -8.847 -3.036 7.975 1.00 96.88 95 GLY A O 1
ATOM 718 N N . ILE A 1 96 ? -10.868 -3.877 8.529 1.00 97.94 96 ILE A N 1
ATOM 719 C CA . ILE A 1 96 ? -11.449 -2.647 9.068 1.00 97.94 96 ILE A CA 1
ATOM 720 C C . ILE A 1 96 ? -11.678 -2.795 10.571 1.00 97.94 96 ILE A C 1
ATOM 722 O O . ILE A 1 96 ? -12.248 -3.792 11.017 1.00 97.94 96 ILE A O 1
ATOM 726 N N . VAL A 1 97 ? -11.288 -1.770 11.328 1.00 98.00 97 VAL A N 1
ATOM 727 C CA . VAL A 1 97 ? -11.614 -1.599 12.750 1.00 98.00 97 VAL A CA 1
ATOM 728 C C . VAL A 1 97 ? -12.591 -0.434 12.899 1.00 98.00 97 VAL A C 1
ATOM 730 O O . VAL A 1 97 ? -12.333 0.670 12.413 1.00 98.00 97 VAL A O 1
ATOM 733 N N . GLU A 1 98 ? -13.710 -0.664 13.586 1.00 97.06 98 GLU A N 1
ATOM 734 C CA . GLU A 1 98 ? -14.648 0.397 13.970 1.00 97.06 98 GLU A CA 1
ATOM 735 C C . GLU A 1 98 ? -14.327 0.895 15.385 1.00 97.06 98 GLU A C 1
ATOM 737 O O . GLU A 1 98 ? -14.635 0.242 16.377 1.00 97.06 98 GLU A O 1
ATOM 742 N N . ASN A 1 99 ? -13.710 2.066 15.489 1.00 94.75 99 ASN A N 1
ATOM 743 C CA . ASN A 1 99 ? -13.468 2.733 16.760 1.00 94.75 99 ASN A CA 1
ATOM 744 C C . ASN A 1 99 ? -14.719 3.494 17.238 1.00 94.75 99 ASN A C 1
ATOM 746 O O . ASN A 1 99 ? -15.538 3.924 16.425 1.00 94.75 99 ASN A O 1
ATOM 750 N N . MET A 1 100 ? -14.840 3.708 18.551 1.00 92.88 100 MET A N 1
ATOM 751 C CA . MET A 1 100 ? -15.934 4.459 19.188 1.00 92.88 100 MET A CA 1
ATOM 752 C C . MET A 1 100 ? -17.338 3.923 18.839 1.00 92.88 100 MET A C 1
ATOM 754 O O . MET A 1 100 ? -18.265 4.685 18.566 1.00 92.88 100 MET A O 1
ATOM 758 N N . SER A 1 101 ? -17.490 2.598 18.829 1.00 90.50 101 SER A N 1
ATOM 759 C CA . SER A 1 101 ? -18.682 1.891 18.324 1.00 90.50 101 SER A CA 1
ATOM 760 C C . SER A 1 101 ? -19.919 1.943 19.228 1.00 90.50 101 SER A C 1
ATOM 762 O O . SER A 1 101 ? -21.044 1.849 18.745 1.00 90.50 101 SER A O 1
ATOM 764 N N . SER A 1 102 ? -19.724 2.050 20.541 1.00 90.00 102 SER A N 1
ATOM 765 C CA . SER A 1 102 ? -20.785 2.130 21.551 1.00 90.00 102 SER A CA 1
ATOM 766 C C . SER A 1 102 ? -20.211 2.685 22.850 1.00 90.00 102 SER A C 1
ATOM 768 O O . SER A 1 102 ? -19.006 2.616 23.053 1.00 90.00 102 SER A O 1
ATOM 770 N N . PHE A 1 103 ? -21.042 3.230 23.728 1.00 90.38 103 PHE A N 1
ATOM 771 C CA . PHE A 1 103 ? -20.640 3.689 25.057 1.00 90.38 103 PHE A CA 1
ATOM 772 C C . PHE A 1 103 ? -21.451 2.954 26.119 1.00 90.38 103 PHE A C 1
ATOM 774 O O . PHE A 1 103 ? -22.684 3.010 26.101 1.00 90.38 103 PHE A O 1
ATOM 781 N N . THR A 1 104 ? -20.775 2.286 27.050 1.00 86.00 104 THR A N 1
ATOM 782 C CA . THR A 1 104 ? -21.418 1.656 28.206 1.00 86.00 104 THR A CA 1
ATOM 783 C C . THR A 1 104 ? -21.452 2.650 29.356 1.00 86.00 104 THR A C 1
ATOM 785 O O . THR A 1 104 ? -20.409 3.065 29.853 1.00 86.00 104 THR A O 1
ATOM 788 N N . CYS A 1 105 ? -22.647 3.034 29.808 1.00 84.50 105 CYS A N 1
ATOM 789 C CA . CYS A 1 105 ? -22.771 3.937 30.947 1.00 84.50 105 CYS A CA 1
ATOM 790 C C . CYS A 1 105 ? -22.194 3.281 32.218 1.00 84.50 105 CYS A C 1
ATOM 792 O O . CYS A 1 105 ? -22.717 2.242 32.633 1.00 84.50 105 CYS A O 1
ATOM 794 N N . PRO A 1 106 ? -21.202 3.888 32.896 1.00 82.56 106 PRO A N 1
ATOM 795 C CA . PRO A 1 106 ? -20.578 3.288 34.078 1.00 82.56 106 PRO A CA 1
ATOM 796 C C . PRO A 1 106 ? -21.515 3.240 35.295 1.00 82.56 106 PRO A C 1
ATOM 798 O O . PRO A 1 106 ? -21.285 2.469 36.219 1.00 82.56 106 PRO A O 1
ATOM 801 N N . HIS A 1 107 ? -22.592 4.034 35.302 1.00 84.19 107 HIS A N 1
ATOM 802 C CA . HIS A 1 107 ? -23.545 4.089 36.416 1.00 84.19 107 HIS A CA 1
ATOM 803 C C . HIS A 1 107 ? -24.675 3.059 36.314 1.00 84.19 107 HIS A C 1
ATOM 805 O O . HIS A 1 107 ? -25.173 2.603 37.338 1.00 84.19 107 HIS A O 1
ATOM 811 N N . CYS A 1 108 ? -25.119 2.719 35.098 1.00 89.31 108 CYS A N 1
ATOM 812 C CA . CYS A 1 108 ? -26.276 1.837 34.895 1.00 89.31 108 CYS A CA 1
ATOM 813 C C . CYS A 1 108 ? -26.015 0.640 33.971 1.00 89.31 108 CYS A C 1
ATOM 815 O O . CYS A 1 108 ? -26.924 -0.153 33.743 1.00 89.31 108 CYS A O 1
ATOM 817 N N . GLY A 1 109 ? -24.814 0.516 33.398 1.00 83.25 109 GLY A N 1
ATOM 818 C CA . GLY A 1 109 ? -24.432 -0.579 32.500 1.00 83.25 109 GLY A CA 1
ATOM 819 C C . GLY A 1 109 ? -25.116 -0.559 31.128 1.00 83.25 109 GLY A C 1
ATOM 820 O O . GLY A 1 109 ? -24.897 -1.455 30.316 1.00 83.25 109 GLY A O 1
ATOM 821 N N . LYS A 1 110 ? -25.954 0.444 30.837 1.00 88.31 110 LYS A N 1
ATOM 822 C CA . LYS A 1 110 ? -26.676 0.536 29.564 1.00 88.31 110 LYS A CA 1
ATOM 823 C C . LYS A 1 110 ? -25.746 0.979 28.434 1.00 88.31 110 LYS A C 1
ATOM 825 O O . LYS A 1 110 ? -25.092 2.017 28.539 1.00 88.31 110 LYS A O 1
ATOM 830 N N . ASN A 1 111 ? -25.773 0.240 27.327 1.00 87.62 111 ASN A N 1
ATOM 831 C CA . ASN A 1 111 ? -25.097 0.625 26.091 1.00 87.62 111 ASN A CA 1
ATOM 832 C C . ASN A 1 111 ? -25.878 1.696 25.326 1.00 87.62 111 ASN A C 1
ATOM 834 O O . ASN A 1 111 ? -27.099 1.611 25.182 1.00 87.62 111 ASN A O 1
ATOM 838 N N . THR A 1 112 ? -25.150 2.689 24.823 1.00 89.94 112 THR A N 1
ATOM 839 C CA . THR A 1 112 ? -25.663 3.782 23.998 1.00 89.94 112 THR A CA 1
ATOM 840 C C . THR A 1 112 ? -24.792 3.948 22.759 1.00 89.94 112 THR A C 1
ATOM 842 O O . THR A 1 112 ? -23.583 4.151 22.860 1.00 89.94 112 THR A O 1
ATOM 845 N N . ASP A 1 113 ? -25.410 3.919 21.583 1.00 89.62 113 ASP A N 1
ATOM 846 C CA . ASP A 1 113 ? -24.723 4.112 20.305 1.00 89.62 113 ASP A CA 1
ATOM 847 C C . ASP A 1 113 ? -24.603 5.614 19.996 1.00 89.62 113 ASP A C 1
ATOM 849 O O . ASP A 1 113 ? -25.345 6.154 19.174 1.00 89.62 113 ASP A O 1
ATOM 853 N N . ILE A 1 114 ? -23.677 6.306 20.675 1.00 86.75 114 ILE A N 1
ATOM 854 C CA . ILE A 1 114 ? -23.491 7.772 20.576 1.00 86.75 114 ILE A CA 1
ATOM 855 C C . ILE A 1 114 ? -23.348 8.230 19.117 1.00 86.75 114 ILE A C 1
ATOM 857 O O . ILE A 1 114 ? -23.891 9.259 18.718 1.00 86.75 114 ILE A O 1
ATOM 861 N N . PHE A 1 115 ? -22.637 7.446 18.308 1.00 82.38 115 PHE A N 1
ATOM 862 C CA . PHE A 1 115 ? -22.261 7.799 16.944 1.00 82.38 115 PHE A CA 1
ATOM 863 C C . PHE A 1 115 ? -22.908 6.920 15.870 1.00 82.38 115 PHE A C 1
ATOM 865 O O . PHE A 1 115 ? -22.472 6.958 14.718 1.00 82.38 115 PHE A O 1
ATOM 872 N N . ARG A 1 116 ? -23.982 6.191 16.221 1.00 86.19 116 ARG A N 1
ATOM 873 C CA . ARG A 1 116 ? -24.498 5.005 15.501 1.00 86.19 116 ARG A CA 1
ATOM 874 C C . ARG A 1 116 ? -23.568 3.796 15.670 1.00 86.19 116 ARG A C 1
ATOM 876 O O . ARG A 1 116 ? -22.564 3.883 16.363 1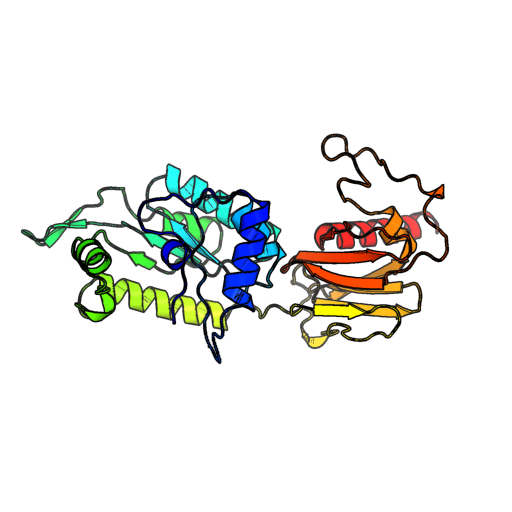.00 86.19 116 ARG A O 1
ATOM 883 N N . ARG A 1 117 ? -23.914 2.668 15.039 1.00 88.88 117 ARG A N 1
ATOM 884 C CA . ARG A 1 117 ? -23.172 1.403 15.136 1.00 88.88 117 ARG A CA 1
ATOM 885 C C . ARG A 1 117 ? -23.104 0.650 13.804 1.00 88.88 117 ARG A C 1
ATOM 887 O O . ARG A 1 117 ? -24.011 0.746 12.961 1.00 88.88 117 ARG A O 1
ATOM 894 N N . GLY A 1 118 ? -22.027 -0.113 13.614 1.00 91.44 118 GLY A N 1
ATOM 895 C CA . GLY A 1 118 ? -21.872 -1.084 12.527 1.00 91.44 118 GLY A CA 1
ATOM 896 C C . GLY A 1 118 ? -21.621 -0.459 11.155 1.00 91.44 118 GLY A C 1
ATOM 897 O O . GLY A 1 118 ? -21.853 -1.099 10.131 1.00 91.44 118 GLY A O 1
ATOM 898 N N . GLY A 1 119 ? -21.200 0.804 11.105 1.00 93.81 119 GLY A N 1
ATOM 899 C CA . GLY A 1 119 ? -20.810 1.477 9.869 1.00 93.81 119 GLY A CA 1
ATOM 900 C C . GLY A 1 119 ? -19.602 0.817 9.203 1.00 93.81 119 GLY A C 1
ATOM 901 O O . GLY A 1 119 ? -19.648 0.513 8.010 1.00 93.81 119 GLY A O 1
ATOM 902 N N . GLY A 1 120 ? -18.559 0.540 9.984 1.00 95.69 120 GLY A N 1
ATOM 903 C CA . GLY A 1 120 ? -17.344 -0.146 9.556 1.00 95.69 120 GLY A CA 1
ATOM 904 C C . GLY A 1 120 ? -17.611 -1.591 9.143 1.00 95.69 120 GLY A C 1
ATOM 905 O O . GLY A 1 120 ? -17.124 -2.020 8.102 1.00 95.69 120 GLY A O 1
ATOM 906 N N . GLU A 1 121 ? -18.459 -2.312 9.880 1.00 96.56 121 GLU A N 1
ATOM 907 C CA . GLU A 1 121 ? -18.843 -3.688 9.530 1.00 96.56 121 GLU A CA 1
ATOM 908 C C . GLU A 1 121 ? -19.663 -3.748 8.230 1.00 96.56 121 GLU A C 1
ATOM 910 O O . GLU A 1 121 ? -19.451 -4.605 7.375 1.00 96.56 121 GLU A O 1
ATOM 915 N N . ARG A 1 122 ? -20.594 -2.810 8.018 1.00 96.31 122 ARG A N 1
ATOM 916 C CA . ARG A 1 122 ? -21.295 -2.718 6.728 1.00 96.31 122 ARG A CA 1
ATOM 917 C C . ARG A 1 122 ? -20.331 -2.371 5.599 1.00 96.31 122 ARG A C 1
ATOM 919 O O . ARG A 1 122 ? -20.436 -2.940 4.514 1.00 96.31 122 ARG A O 1
ATOM 926 N N . MET A 1 123 ? -19.405 -1.443 5.839 1.00 95.75 123 MET A N 1
ATOM 927 C CA . MET A 1 123 ? -18.399 -1.057 4.854 1.00 95.75 123 MET A CA 1
ATOM 928 C C . MET A 1 123 ? -17.505 -2.238 4.474 1.00 95.75 123 MET A C 1
ATOM 930 O O . MET A 1 123 ? -17.260 -2.415 3.283 1.00 95.75 123 MET A O 1
ATOM 934 N N . SER A 1 124 ? -17.062 -3.049 5.438 1.00 96.88 124 SER A N 1
ATOM 935 C CA . SER A 1 124 ? -16.178 -4.191 5.186 1.00 96.88 124 SER A CA 1
ATOM 936 C C . SER A 1 124 ? -16.825 -5.199 4.234 1.00 96.88 124 SER A C 1
ATOM 938 O O . SER A 1 124 ? -16.228 -5.566 3.225 1.00 96.88 124 SER A O 1
ATOM 940 N N . ARG A 1 125 ? -18.107 -5.521 4.458 1.00 96.94 125 ARG A N 1
ATOM 941 C CA . ARG A 1 125 ? -18.909 -6.388 3.579 1.00 96.94 125 ARG A CA 1
ATOM 942 C C . ARG A 1 125 ? -19.067 -5.806 2.174 1.00 96.94 125 ARG A C 1
ATOM 944 O O . ARG A 1 125 ? -18.987 -6.538 1.197 1.00 96.94 125 ARG A O 1
ATOM 951 N N . GLN A 1 126 ? -19.277 -4.493 2.058 1.00 95.00 126 GLN A N 1
ATOM 952 C CA . GLN A 1 126 ? -19.447 -3.821 0.762 1.00 95.00 126 GLN A CA 1
ATOM 953 C C . GLN A 1 126 ? -18.176 -3.799 -0.087 1.00 95.00 126 GLN A C 1
ATOM 955 O O . GLN A 1 126 ? -18.270 -3.783 -1.311 1.00 95.00 126 GLN A O 1
ATOM 960 N N . VAL A 1 127 ? -17.005 -3.708 0.546 1.00 93.44 127 VAL A N 1
ATOM 961 C CA . VAL A 1 127 ? -15.715 -3.656 -0.160 1.00 93.44 127 VAL A CA 1
ATOM 962 C C . VAL A 1 127 ? -15.004 -5.009 -0.197 1.00 93.44 127 VAL A C 1
ATOM 964 O O . VAL A 1 127 ? -13.967 -5.111 -0.835 1.00 93.44 127 VAL A O 1
ATOM 967 N N . GLY A 1 128 ? -15.571 -6.040 0.437 1.00 94.31 128 GLY A N 1
ATOM 968 C CA . GLY A 1 128 ? -15.040 -7.403 0.411 1.00 94.31 128 GLY A CA 1
ATOM 969 C C . GLY A 1 128 ? -13.779 -7.601 1.254 1.00 94.31 128 GLY A C 1
ATOM 970 O O . GLY A 1 128 ? -12.950 -8.428 0.895 1.00 94.31 128 GLY A O 1
ATOM 971 N N . VAL A 1 129 ? -13.618 -6.856 2.353 1.00 95.00 129 VAL A N 1
ATOM 972 C CA . VAL A 1 129 ? -12.460 -6.979 3.263 1.00 95.00 129 VAL A CA 1
ATOM 973 C C . VAL A 1 129 ? -12.893 -7.457 4.656 1.00 95.00 129 VAL A C 1
ATOM 975 O O . VAL A 1 129 ? -14.054 -7.258 5.030 1.00 95.00 129 VAL A O 1
ATOM 978 N N . PRO A 1 130 ? -11.989 -8.046 5.460 1.00 96.75 130 PRO A N 1
ATOM 979 C CA . PRO A 1 130 ? -12.311 -8.499 6.811 1.00 96.75 130 PRO A CA 1
ATOM 980 C C . PRO A 1 130 ? -12.771 -7.364 7.735 1.00 96.75 130 PRO A C 1
ATOM 982 O O . PRO A 1 130 ? -12.253 -6.245 7.692 1.00 96.75 130 PRO A O 1
ATOM 985 N N . PHE A 1 131 ? -13.725 -7.659 8.618 1.00 97.81 131 PHE A N 1
ATOM 986 C CA . PHE A 1 131 ? -14.011 -6.820 9.780 1.00 97.81 131 PHE A CA 1
ATOM 987 C C . PHE A 1 131 ? -13.254 -7.383 10.978 1.00 97.81 131 PHE A C 1
ATOM 989 O O . PHE A 1 131 ? -13.543 -8.497 11.405 1.00 97.81 131 PHE A O 1
ATOM 996 N N . LEU A 1 132 ? -12.283 -6.634 11.498 1.00 98.00 132 LEU A N 1
ATOM 997 C CA . LEU A 1 132 ? -11.433 -7.108 12.594 1.00 98.00 132 LEU A CA 1
ATOM 998 C C . LEU A 1 132 ? -12.114 -6.952 13.954 1.00 98.00 132 LEU A C 1
ATOM 1000 O O . LEU A 1 132 ? -11.816 -7.694 14.882 1.00 98.00 132 LEU A O 1
ATOM 1004 N N . GLY A 1 133 ? -13.028 -5.989 14.076 1.00 97.31 133 GLY A N 1
ATOM 1005 C CA . GLY A 1 133 ? -13.791 -5.776 15.295 1.00 97.31 133 GLY A CA 1
ATOM 1006 C C . GLY A 1 133 ? -14.166 -4.322 15.531 1.00 97.31 133 GLY A C 1
ATOM 1007 O O . GLY A 1 133 ? -13.859 -3.421 14.744 1.00 97.31 133 GLY A O 1
ATOM 1008 N N . ALA A 1 134 ? -14.847 -4.115 16.653 1.00 96.44 134 ALA A N 1
ATOM 1009 C CA . ALA A 1 134 ? -15.317 -2.820 17.104 1.00 96.44 134 ALA A CA 1
ATOM 1010 C C . ALA A 1 134 ? -14.786 -2.526 18.510 1.00 96.44 134 ALA A C 1
ATOM 1012 O O . ALA A 1 134 ? -14.834 -3.392 19.383 1.00 96.44 134 ALA A O 1
ATOM 1013 N N . ILE A 1 135 ? -14.314 -1.303 18.732 1.00 95.50 135 ILE A N 1
ATOM 1014 C CA . ILE A 1 135 ? -13.811 -0.836 20.028 1.00 95.50 135 ILE A CA 1
ATOM 1015 C C . ILE A 1 135 ? -14.853 0.128 20.606 1.00 95.50 135 ILE A C 1
ATOM 1017 O O . ILE A 1 135 ? -15.292 1.040 19.891 1.00 95.50 135 ILE A O 1
ATOM 1021 N N . PRO A 1 136 ? -15.340 -0.078 21.841 1.00 92.94 136 PRO A N 1
ATOM 1022 C CA . PRO A 1 136 ? -16.267 0.851 22.473 1.00 92.94 136 PRO A CA 1
ATOM 1023 C C . PRO A 1 136 ? -15.553 2.136 22.915 1.00 92.94 136 PRO A C 1
ATOM 1025 O O . PRO A 1 136 ? -14.333 2.206 23.031 1.00 92.94 136 PRO A O 1
ATOM 1028 N N . LEU A 1 137 ? -16.342 3.175 23.148 1.00 92.19 137 LEU A N 1
ATOM 1029 C CA . LEU A 1 137 ? -15.923 4.424 23.754 1.00 92.19 137 LEU A CA 1
ATOM 1030 C C . LEU A 1 137 ? -15.798 4.193 25.262 1.00 92.19 137 LEU A C 1
ATOM 1032 O O . LEU A 1 137 ? -16.789 3.896 25.932 1.00 92.19 137 LEU A O 1
ATOM 1036 N N . ASP A 1 138 ? -14.579 4.311 25.770 1.00 91.06 138 ASP A N 1
ATOM 1037 C CA . ASP A 1 138 ? -14.228 3.971 27.143 1.00 91.06 138 ASP A CA 1
ATOM 1038 C C . ASP A 1 138 ? -13.291 5.044 27.710 1.00 91.06 138 ASP A C 1
ATOM 1040 O O . ASP A 1 138 ? -12.259 5.364 27.115 1.00 91.06 138 ASP A O 1
ATOM 1044 N N . ALA A 1 139 ? -13.677 5.628 28.845 1.00 89.69 139 ALA A N 1
ATOM 1045 C CA . ALA A 1 139 ? -12.908 6.683 29.498 1.00 89.69 139 ALA A CA 1
ATOM 1046 C C . ALA A 1 139 ? -11.539 6.176 29.974 1.00 89.69 139 ALA A C 1
ATOM 1048 O O . ALA A 1 139 ? -10.564 6.923 29.922 1.00 89.69 139 ALA A O 1
ATOM 1049 N N . ASP A 1 140 ? -11.445 4.898 30.348 1.00 91.44 140 ASP A N 1
ATOM 1050 C CA . ASP A 1 140 ? -10.201 4.294 30.821 1.00 91.44 140 ASP A CA 1
ATOM 1051 C C . ASP A 1 140 ? -9.130 4.231 29.722 1.00 91.44 140 ASP A C 1
ATOM 1053 O O . ASP A 1 140 ? -7.938 4.251 30.020 1.00 91.44 140 ASP A O 1
ATOM 1057 N N . VAL A 1 141 ? -9.530 4.206 28.444 1.00 92.38 141 VAL A N 1
ATOM 1058 C CA . VAL A 1 141 ? -8.587 4.295 27.316 1.00 92.38 141 VAL A CA 1
ATOM 1059 C C . VAL A 1 141 ? -7.931 5.669 27.268 1.00 92.38 141 VAL A C 1
ATOM 1061 O O . VAL A 1 141 ? -6.730 5.758 27.028 1.00 92.38 141 VAL A O 1
ATOM 1064 N N . VAL A 1 142 ? -8.709 6.730 27.494 1.00 90.88 142 VAL A N 1
ATOM 1065 C CA . VAL A 1 142 ? -8.215 8.113 27.471 1.00 90.88 142 VAL A CA 1
ATOM 1066 C C . VAL A 1 142 ? -7.317 8.358 28.676 1.00 90.88 142 VAL A C 1
ATOM 1068 O O . VAL A 1 142 ? -6.161 8.724 28.501 1.00 90.88 142 VAL A O 1
ATOM 1071 N N . THR A 1 143 ? -7.808 8.063 29.885 1.00 90.56 143 THR A N 1
ATOM 1072 C CA . THR A 1 143 ? -7.033 8.224 31.123 1.00 90.56 143 THR A CA 1
ATOM 1073 C C . THR A 1 143 ? -5.744 7.408 31.084 1.00 90.56 143 THR A C 1
ATOM 1075 O O . THR A 1 143 ? -4.671 7.935 31.362 1.00 90.56 143 THR A O 1
ATOM 1078 N N . GLY A 1 144 ? -5.822 6.144 30.659 1.00 90.25 144 GLY A N 1
ATOM 1079 C CA . GLY A 1 144 ? -4.641 5.306 30.494 1.00 90.25 144 GLY A CA 1
ATOM 1080 C C . GLY A 1 144 ? -3.675 5.831 29.429 1.00 90.25 144 GLY A C 1
ATOM 1081 O O . GLY A 1 144 ? -2.463 5.743 29.605 1.00 90.25 144 GLY A O 1
ATOM 1082 N N . GLY A 1 145 ? -4.178 6.408 28.336 1.00 87.31 145 GLY A N 1
ATOM 1083 C CA . GLY A 1 145 ? -3.354 7.035 27.301 1.00 87.31 145 GLY A CA 1
ATOM 1084 C C . GLY A 1 145 ? -2.550 8.226 27.826 1.00 87.31 145 GLY A C 1
ATOM 1085 O O . GLY A 1 145 ? -1.330 8.249 27.659 1.00 87.31 145 GLY A O 1
ATOM 1086 N N . ASP A 1 146 ? -3.218 9.158 28.506 1.00 88.88 146 ASP A N 1
ATOM 1087 C CA . ASP A 1 146 ? -2.604 10.374 29.059 1.00 88.88 146 ASP A CA 1
ATOM 1088 C C . ASP A 1 146 ? -1.568 10.054 30.150 1.00 88.88 146 ASP A C 1
ATOM 1090 O O . ASP A 1 146 ? -0.536 10.713 30.264 1.00 88.88 146 ASP A O 1
ATOM 1094 N N . GLU A 1 147 ? -1.810 9.002 30.932 1.00 91.56 147 GLU A N 1
ATOM 1095 C CA . GLU A 1 147 ? -0.916 8.560 32.005 1.00 91.56 147 GLU A CA 1
ATOM 1096 C C . GLU A 1 147 ? 0.180 7.586 31.535 1.00 91.56 147 GLU A C 1
ATOM 1098 O O . GLU A 1 147 ? 0.992 7.128 32.341 1.00 91.56 147 GLU A O 1
ATOM 1103 N N . GLY A 1 148 ? 0.209 7.223 30.247 1.00 89.75 148 GLY A N 1
ATOM 1104 C CA . GLY A 1 148 ? 1.173 6.261 29.703 1.00 89.75 148 GLY A CA 1
ATOM 1105 C C . GLY A 1 148 ? 0.959 4.815 30.175 1.00 89.75 148 GLY A C 1
ATOM 1106 O O . GLY A 1 148 ? 1.893 4.011 30.161 1.00 89.75 148 GLY A O 1
ATOM 1107 N N . ARG A 1 149 ? -0.264 4.466 30.586 1.00 92.19 149 ARG A N 1
ATOM 1108 C CA . ARG A 1 149 ? -0.701 3.138 31.044 1.00 92.19 149 ARG A CA 1
ATOM 1109 C C . ARG A 1 149 ? -1.801 2.580 30.127 1.00 92.19 149 ARG A C 1
ATOM 1111 O O . ARG A 1 149 ? -2.984 2.756 30.403 1.00 92.19 149 ARG A O 1
ATOM 1118 N N . PRO A 1 150 ? -1.451 1.885 29.029 1.00 92.62 150 PRO A N 1
ATOM 1119 C CA . PRO A 1 150 ? -2.440 1.354 28.094 1.00 92.62 150 PRO A CA 1
ATOM 1120 C C . PRO A 1 150 ? -3.463 0.428 28.769 1.00 92.62 150 PRO A C 1
ATOM 1122 O O . PRO A 1 150 ? -3.090 -0.434 29.567 1.00 92.62 150 PRO A O 1
ATOM 1125 N N . ILE A 1 151 ? -4.737 0.527 28.371 1.00 94.25 151 ILE A N 1
ATOM 1126 C CA . ILE A 1 151 ? -5.849 -0.239 28.970 1.00 94.25 151 ILE A CA 1
ATOM 1127 C C . ILE A 1 151 ? -5.631 -1.760 28.959 1.00 94.25 151 ILE A C 1
ATOM 1129 O O . ILE A 1 151 ? -6.060 -2.461 29.870 1.00 94.25 151 ILE A O 1
ATOM 1133 N N . VAL A 1 152 ? -4.932 -2.278 27.946 1.00 95.19 152 VAL A N 1
ATOM 1134 C CA . VAL A 1 152 ? -4.614 -3.709 27.817 1.00 95.19 152 VAL A CA 1
ATOM 1135 C C . VAL A 1 152 ? -3.642 -4.205 28.890 1.00 95.19 152 VAL A C 1
ATOM 1137 O O . VAL A 1 152 ? -3.617 -5.398 29.174 1.00 95.19 152 VAL A O 1
ATOM 1140 N N . VAL A 1 153 ? -2.858 -3.304 29.488 1.00 93.94 153 VAL A N 1
ATOM 1141 C CA . VAL A 1 153 ? -1.950 -3.598 30.604 1.00 93.94 153 VAL A CA 1
ATOM 1142 C C . VAL A 1 153 ? -2.643 -3.328 31.936 1.00 93.94 153 VAL A C 1
ATOM 1144 O O . VAL A 1 153 ? -2.590 -4.167 32.829 1.00 93.94 153 VAL A O 1
ATOM 1147 N N . ASP A 1 154 ? -3.302 -2.174 32.061 1.00 93.81 154 ASP A N 1
ATOM 1148 C CA . ASP A 1 154 ? -3.887 -1.718 33.328 1.00 93.81 154 ASP A CA 1
ATOM 1149 C C . ASP A 1 154 ? -5.175 -2.481 33.692 1.00 93.81 154 ASP A C 1
ATOM 1151 O O . ASP A 1 154 ? -5.380 -2.878 34.838 1.00 93.81 154 ASP A O 1
ATOM 1155 N N . LYS A 1 155 ? -6.034 -2.750 32.698 1.00 94.31 155 LYS A N 1
ATOM 1156 C CA . LYS A 1 155 ? -7.351 -3.387 32.867 1.00 94.31 155 LYS A CA 1
ATOM 1157 C C . LYS A 1 155 ? -7.577 -4.500 31.833 1.00 94.31 155 LYS A C 1
ATOM 1159 O O . LYS A 1 155 ? -8.522 -4.420 31.040 1.00 94.31 155 LYS A O 1
ATOM 1164 N N . PRO A 1 156 ? -6.780 -5.586 31.852 1.00 95.12 156 PRO A N 1
ATOM 1165 C CA . PRO A 1 156 ? -6.792 -6.629 30.816 1.00 95.12 156 PRO A CA 1
ATOM 1166 C C . PRO A 1 156 ? -8.125 -7.385 30.694 1.00 95.12 156 PRO A C 1
ATOM 1168 O O . PRO A 1 156 ? -8.419 -7.953 29.647 1.00 95.12 156 PRO A O 1
ATOM 1171 N N . GLN A 1 157 ? -8.940 -7.394 31.754 1.00 94.38 157 GLN A N 1
ATOM 1172 C CA . GLN A 1 157 ? -10.254 -8.050 31.776 1.00 94.38 157 GLN A CA 1
ATOM 1173 C C . GLN A 1 157 ? -11.411 -7.121 31.379 1.00 94.38 157 GLN A C 1
ATOM 1175 O O . GLN A 1 157 ? -12.562 -7.554 31.365 1.00 94.38 157 GLN A O 1
ATOM 1180 N N . SER A 1 158 ? -11.136 -5.848 31.082 1.00 92.31 158 SER A N 1
ATOM 1181 C CA . SER A 1 158 ? -12.162 -4.931 30.580 1.00 92.31 158 SER A CA 1
ATOM 1182 C C . SER A 1 158 ? -12.643 -5.361 29.192 1.00 92.31 158 SER A C 1
ATOM 1184 O O . SER A 1 158 ? -11.888 -5.933 28.402 1.00 92.31 158 SER A O 1
ATOM 1186 N N . VAL A 1 159 ? -13.896 -5.034 28.868 1.00 90.88 159 VAL A N 1
ATOM 1187 C CA . VAL A 1 159 ? -14.482 -5.294 27.540 1.00 90.88 159 VAL A CA 1
ATOM 1188 C C . VAL A 1 159 ? -13.615 -4.682 26.435 1.00 90.88 159 VAL A C 1
ATOM 1190 O O . VAL A 1 159 ? -13.372 -5.307 25.405 1.00 90.88 159 VAL A O 1
ATOM 1193 N N . THR A 1 160 ? -13.100 -3.478 26.669 1.00 93.75 160 THR A N 1
ATOM 1194 C CA . THR A 1 160 ? -12.267 -2.740 25.720 1.00 93.75 160 THR A CA 1
ATOM 1195 C C . THR A 1 160 ? -10.899 -3.393 25.516 1.00 93.75 160 THR A C 1
ATOM 1197 O O . THR A 1 160 ? -10.472 -3.563 24.374 1.00 93.75 160 THR A O 1
ATOM 1200 N N . ALA A 1 161 ? -10.225 -3.831 26.586 1.00 95.56 161 ALA A N 1
ATOM 1201 C CA . ALA A 1 161 ? -8.962 -4.564 26.468 1.00 95.56 161 ALA A CA 1
ATOM 1202 C C . ALA A 1 161 ? -9.137 -5.896 25.721 1.00 95.56 161 ALA A C 1
ATOM 1204 O O . ALA A 1 161 ? -8.329 -6.228 24.852 1.00 95.56 161 ALA A O 1
ATOM 1205 N N . GLN A 1 162 ? -10.222 -6.623 26.002 1.00 96.00 162 GLN A N 1
ATOM 1206 C CA . GLN A 1 162 ? -10.557 -7.858 25.291 1.00 96.00 162 GLN A CA 1
ATOM 1207 C C . GLN A 1 162 ? -10.847 -7.602 23.805 1.00 96.00 162 GLN A C 1
ATOM 1209 O O . GLN A 1 162 ? -10.408 -8.381 22.961 1.00 96.00 162 GLN A O 1
ATOM 1214 N N . ALA A 1 163 ? -11.514 -6.493 23.464 1.00 95.81 163 ALA A N 1
ATOM 1215 C CA . ALA A 1 163 ? -11.737 -6.097 22.073 1.00 95.81 163 ALA A CA 1
ATOM 1216 C C . ALA A 1 163 ? -10.414 -5.825 21.333 1.00 95.81 163 ALA A C 1
ATOM 1218 O O . ALA A 1 163 ? -10.227 -6.322 20.223 1.00 95.81 163 ALA A O 1
ATOM 1219 N N . TYR A 1 164 ? -9.467 -5.109 21.954 1.00 96.75 164 TYR A N 1
ATOM 1220 C CA . TYR A 1 164 ? -8.123 -4.921 21.390 1.00 96.75 164 TYR A CA 1
ATOM 1221 C C . TYR A 1 164 ? -7.387 -6.251 21.184 1.00 96.75 164 TYR A C 1
ATOM 1223 O O . TYR A 1 164 ? -6.806 -6.463 20.120 1.00 96.75 164 TYR A O 1
ATOM 1231 N N . ALA A 1 165 ? -7.427 -7.155 22.168 1.00 97.12 165 ALA A N 1
ATOM 1232 C CA . ALA A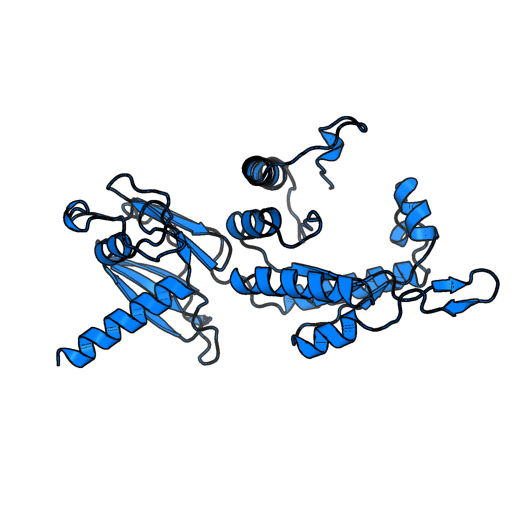 1 165 ? -6.783 -8.465 22.069 1.00 97.12 165 ALA A CA 1
ATOM 1233 C C . ALA A 1 165 ? -7.386 -9.323 20.943 1.00 97.12 165 ALA A C 1
ATOM 1235 O O . ALA A 1 165 ? -6.648 -9.939 20.174 1.00 97.12 165 ALA A O 1
ATOM 1236 N N . ALA A 1 166 ? -8.714 -9.314 20.798 1.00 97.75 166 ALA A N 1
ATOM 1237 C CA . ALA A 1 166 ? -9.408 -10.014 19.720 1.00 97.75 166 ALA A CA 1
ATOM 1238 C C . ALA A 1 166 ? -9.047 -9.444 18.337 1.00 97.75 166 ALA A C 1
ATOM 1240 O O . ALA A 1 166 ? -8.744 -10.207 17.422 1.00 97.75 166 ALA A O 1
ATOM 1241 N N . ILE A 1 167 ? -9.003 -8.113 18.198 1.00 97.88 167 ILE A N 1
ATOM 1242 C CA . ILE A 1 167 ? -8.570 -7.444 16.960 1.00 97.88 167 ILE A CA 1
ATOM 1243 C C . ILE A 1 167 ? -7.120 -7.808 16.626 1.00 97.88 167 ILE A C 1
ATOM 1245 O O . ILE A 1 167 ? -6.814 -8.078 15.468 1.00 97.88 167 ILE A O 1
ATOM 1249 N N . ALA A 1 168 ? -6.228 -7.833 17.620 1.00 96.88 168 ALA A N 1
ATOM 1250 C CA . ALA A 1 168 ? -4.829 -8.196 17.418 1.00 96.88 168 ALA A CA 1
ATOM 1251 C C . ALA A 1 168 ? -4.673 -9.653 16.951 1.00 96.88 168 ALA A C 1
ATOM 1253 O O . ALA A 1 168 ? -3.901 -9.914 16.029 1.00 96.88 168 ALA A O 1
ATOM 1254 N N . ALA A 1 169 ? -5.433 -10.586 17.533 1.00 96.62 169 ALA A N 1
ATOM 1255 C CA . ALA A 1 169 ? -5.453 -11.982 17.099 1.00 96.62 169 ALA A CA 1
ATOM 1256 C C . ALA A 1 169 ? -5.966 -12.117 15.655 1.00 96.62 169 ALA A C 1
ATOM 1258 O O . ALA A 1 169 ? -5.285 -12.706 14.816 1.00 96.62 169 ALA A O 1
ATOM 1259 N N . ALA A 1 170 ? -7.103 -11.486 15.340 1.00 96.62 170 ALA A N 1
ATOM 1260 C CA . ALA A 1 170 ? -7.669 -11.483 13.993 1.00 96.62 170 ALA A CA 1
ATOM 1261 C C . ALA A 1 170 ? -6.708 -10.860 12.968 1.00 96.62 170 ALA A C 1
ATOM 1263 O O . ALA A 1 170 ? -6.541 -11.386 11.871 1.00 96.62 170 ALA A O 1
ATOM 1264 N N . LEU A 1 171 ? -6.031 -9.764 13.321 1.00 95.94 171 LEU A N 1
ATOM 1265 C CA . LEU A 1 171 ? -5.020 -9.143 12.467 1.00 95.94 171 LEU A CA 1
ATOM 1266 C C . LEU A 1 171 ? -3.836 -10.083 12.213 1.00 95.94 171 LEU A C 1
ATOM 1268 O O . LEU A 1 171 ? -3.362 -10.170 11.081 1.00 95.94 171 LEU A O 1
ATOM 1272 N N . GLY A 1 172 ? -3.377 -10.795 13.245 1.00 94.31 172 GLY A N 1
ATOM 1273 C CA . GLY A 1 172 ? -2.346 -11.820 13.115 1.00 94.31 172 GLY A CA 1
ATOM 1274 C C . GLY A 1 172 ? -2.754 -12.900 12.115 1.00 94.31 172 GLY A C 1
ATOM 1275 O O . GLY A 1 172 ? -1.990 -13.199 11.201 1.00 94.31 172 GLY A O 1
ATOM 1276 N N . GLU A 1 173 ? -3.970 -13.436 12.222 1.00 93.12 173 GLU A N 1
ATOM 1277 C CA . GLU A 1 173 ? -4.503 -14.420 11.268 1.00 93.12 173 GLU A CA 1
ATOM 1278 C C . GLU A 1 173 ? -4.554 -13.870 9.839 1.00 93.12 173 GLU A C 1
ATOM 1280 O O . GLU A 1 173 ? -4.098 -14.534 8.908 1.00 93.12 173 GLU A O 1
ATOM 1285 N N . GLN A 1 174 ? -5.044 -12.638 9.662 1.00 92.69 174 GLN A N 1
ATOM 1286 C CA . GLN A 1 174 ? -5.104 -12.000 8.346 1.00 92.69 174 GLN A CA 1
ATOM 1287 C C . GLN A 1 174 ? -3.718 -11.781 7.746 1.00 92.69 174 GLN A C 1
ATOM 1289 O O . GLN A 1 174 ? -3.549 -11.977 6.548 1.00 92.69 174 GLN A O 1
ATOM 1294 N N . LEU A 1 175 ? -2.713 -11.424 8.548 1.00 89.56 175 LEU A N 1
ATOM 1295 C CA . LEU A 1 175 ? -1.351 -11.248 8.048 1.00 89.56 175 LEU A CA 1
ATOM 1296 C C . LEU A 1 175 ? -0.720 -12.575 7.602 1.00 89.56 175 LEU A C 1
ATOM 1298 O O . LEU A 1 175 ? -0.029 -12.601 6.589 1.00 89.56 175 LEU A O 1
ATOM 1302 N N . HIS A 1 176 ? -0.967 -13.672 8.324 1.00 86.69 176 HIS A N 1
ATOM 1303 C CA . HIS A 1 176 ? -0.472 -14.999 7.938 1.00 86.69 176 HIS A CA 1
ATOM 1304 C C . HIS A 1 176 ? -1.209 -15.572 6.721 1.00 86.69 176 HIS A C 1
ATOM 1306 O O . HIS A 1 176 ? -0.617 -16.315 5.940 1.00 86.69 176 HIS A O 1
ATOM 1312 N N . ALA A 1 177 ? -2.496 -15.249 6.569 1.00 83.06 177 ALA A N 1
ATOM 1313 C CA . ALA A 1 177 ? -3.311 -15.670 5.433 1.00 83.06 177 ALA A CA 1
ATOM 1314 C C . ALA A 1 177 ? -3.113 -14.788 4.190 1.00 83.06 177 ALA A C 1
ATOM 1316 O O . ALA A 1 177 ? -3.363 -15.244 3.071 1.00 83.06 177 ALA A O 1
ATOM 1317 N N . ALA A 1 178 ? -2.690 -13.533 4.371 1.00 73.62 178 ALA A N 1
ATOM 1318 C CA . ALA A 1 178 ? -2.426 -12.619 3.273 1.00 73.62 178 ALA A CA 1
ATOM 1319 C C . ALA A 1 178 ? -1.352 -13.215 2.348 1.00 73.62 178 ALA A C 1
ATOM 1321 O O . ALA A 1 178 ? -0.351 -13.759 2.826 1.00 73.62 178 ALA A O 1
ATOM 1322 N N . PRO A 1 179 ? -1.530 -13.124 1.018 1.00 66.12 179 PRO A N 1
ATOM 1323 C CA . PRO A 1 179 ? -0.498 -13.557 0.096 1.00 66.12 179 PRO A CA 1
ATOM 1324 C C . PRO A 1 179 ? 0.774 -12.764 0.394 1.00 66.12 179 PRO A C 1
ATOM 1326 O O . PRO A 1 179 ? 0.758 -11.532 0.404 1.00 66.12 179 PRO A O 1
ATOM 1329 N N . ALA A 1 180 ? 1.865 -13.479 0.677 1.00 64.44 180 ALA A N 1
ATOM 1330 C CA . ALA A 1 180 ? 3.156 -12.856 0.923 1.00 64.44 180 ALA A CA 1
ATOM 1331 C C . ALA A 1 180 ? 3.497 -11.929 -0.246 1.00 64.44 180 ALA A C 1
ATOM 1333 O O . ALA A 1 180 ? 3.303 -12.314 -1.402 1.00 64.44 180 ALA A O 1
ATOM 1334 N N . THR A 1 181 ? 4.013 -10.729 0.036 1.00 67.12 181 THR A N 1
ATOM 1335 C CA . THR A 1 181 ? 4.450 -9.831 -1.034 1.00 67.12 181 THR A CA 1
ATOM 1336 C C . THR A 1 181 ? 5.519 -10.536 -1.861 1.00 67.12 181 THR A C 1
ATOM 1338 O O . THR A 1 181 ? 6.623 -10.800 -1.381 1.00 67.12 181 THR A O 1
ATOM 1341 N N . VAL A 1 182 ? 5.137 -10.910 -3.083 1.00 71.88 182 VAL A N 1
ATOM 1342 C CA . VAL A 1 182 ? 5.859 -11.900 -3.887 1.00 71.88 182 VAL A CA 1
ATOM 1343 C C . VAL A 1 182 ? 7.200 -11.343 -4.359 1.00 71.88 182 VAL A C 1
ATOM 1345 O O . VAL A 1 182 ? 8.239 -11.984 -4.201 1.00 71.88 182 VAL A O 1
ATOM 1348 N N . LEU A 1 183 ? 7.197 -10.102 -4.848 1.00 82.19 183 LEU A N 1
ATOM 1349 C CA . LEU A 1 183 ? 8.413 -9.339 -5.101 1.00 82.19 183 LEU A CA 1
ATOM 1350 C C . LEU A 1 183 ? 8.804 -8.561 -3.845 1.00 82.19 183 LEU A C 1
ATOM 1352 O O . LEU A 1 183 ? 8.172 -7.570 -3.478 1.00 82.19 183 LEU A O 1
ATOM 1356 N N . LYS A 1 184 ? 9.873 -9.011 -3.186 1.00 84.50 184 LYS A N 1
ATOM 1357 C CA . LYS A 1 184 ? 10.501 -8.263 -2.090 1.00 84.50 184 LYS A CA 1
ATOM 1358 C C . LYS A 1 184 ? 11.112 -6.966 -2.613 1.00 84.50 184 LYS A C 1
ATOM 1360 O O . LYS A 1 184 ? 11.446 -6.871 -3.789 1.00 84.50 184 LYS A O 1
ATOM 1365 N N . SER A 1 185 ? 11.319 -6.001 -1.719 1.00 88.00 185 SER A N 1
ATOM 1366 C CA . SER A 1 185 ? 12.069 -4.788 -2.046 1.00 88.00 185 SER A CA 1
ATOM 1367 C C . SER A 1 185 ? 13.452 -5.141 -2.608 1.00 88.00 185 SER A C 1
ATOM 1369 O O . SER A 1 185 ? 14.159 -5.969 -2.027 1.00 88.00 185 SER A O 1
ATOM 1371 N N . PHE A 1 186 ? 13.827 -4.540 -3.738 1.00 92.25 186 PHE A N 1
ATOM 1372 C CA . PHE A 1 186 ? 15.085 -4.830 -4.424 1.00 92.25 186 PHE A CA 1
ATOM 1373 C C . PHE A 1 186 ? 15.704 -3.581 -5.053 1.00 92.25 186 PHE A C 1
ATOM 1375 O O . PHE A 1 186 ? 15.021 -2.615 -5.405 1.00 92.25 186 PHE A O 1
ATOM 1382 N N . VAL A 1 187 ? 17.023 -3.647 -5.224 1.00 94.62 187 VAL A N 1
ATOM 1383 C CA . VAL A 1 187 ? 17.828 -2.709 -6.003 1.00 94.62 187 VAL A CA 1
ATOM 1384 C C . VAL A 1 187 ? 18.732 -3.549 -6.895 1.00 94.62 187 VAL A C 1
ATOM 1386 O O . VAL A 1 187 ? 19.552 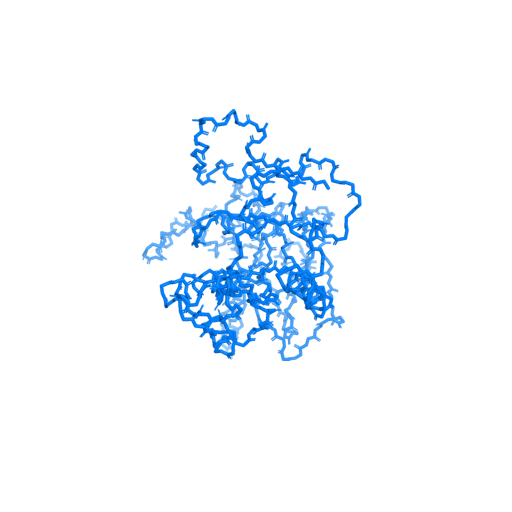-4.316 -6.399 1.00 94.62 187 VAL A O 1
ATOM 1389 N N . TRP A 1 188 ? 18.565 -3.403 -8.202 1.00 97.44 188 TRP A N 1
ATOM 1390 C CA . TRP A 1 188 ? 19.169 -4.252 -9.215 1.00 97.44 188 TRP A CA 1
ATOM 1391 C C . TRP A 1 188 ? 20.034 -3.428 -10.164 1.00 97.44 188 TRP A C 1
ATOM 1393 O O . TRP A 1 188 ? 19.557 -2.493 -10.812 1.00 97.44 188 TRP A O 1
ATOM 1403 N N . ARG A 1 189 ? 21.322 -3.768 -10.250 1.00 97.38 189 ARG A N 1
ATOM 1404 C CA . ARG A 1 189 ? 22.265 -3.183 -11.208 1.00 97.38 189 ARG A CA 1
ATOM 1405 C C . ARG A 1 189 ? 22.183 -3.944 -12.523 1.00 97.38 189 ARG A C 1
ATOM 1407 O O . ARG A 1 189 ? 22.571 -5.108 -12.591 1.00 97.38 189 ARG A O 1
ATOM 1414 N N . TRP A 1 190 ? 21.714 -3.266 -13.567 1.00 96.12 190 TRP A N 1
ATOM 1415 C CA . TRP A 1 190 ? 21.410 -3.897 -14.851 1.00 96.12 190 TRP A CA 1
ATOM 1416 C C . TRP A 1 190 ? 22.638 -4.524 -15.508 1.00 96.12 190 TRP A C 1
ATOM 1418 O O . TRP A 1 190 ? 22.573 -5.672 -15.933 1.00 96.12 190 TRP A O 1
ATOM 1428 N N . ASP A 1 191 ? 23.763 -3.807 -15.564 1.00 92.81 191 ASP A N 1
ATOM 1429 C CA . ASP A 1 191 ? 24.948 -4.241 -16.316 1.00 92.81 191 ASP A CA 1
ATOM 1430 C C . ASP A 1 191 ? 25.590 -5.501 -15.710 1.00 92.81 191 ASP A C 1
ATOM 1432 O O . ASP A 1 191 ? 25.807 -6.493 -16.413 1.00 92.81 191 ASP A O 1
ATOM 1436 N N . SER A 1 192 ? 25.833 -5.490 -14.394 1.00 95.25 192 SER A N 1
ATOM 1437 C CA . SER A 1 192 ? 26.421 -6.615 -13.651 1.00 95.25 192 SER A CA 1
ATOM 1438 C C . SER A 1 192 ? 25.423 -7.723 -13.315 1.00 95.25 192 SER A C 1
ATOM 1440 O O . SER A 1 192 ? 25.834 -8.797 -12.883 1.00 95.25 192 SER A O 1
ATOM 1442 N N . ASN A 1 193 ? 24.126 -7.465 -13.502 1.00 95.44 193 ASN A N 1
ATOM 1443 C CA . ASN A 1 193 ? 23.018 -8.300 -13.046 1.00 95.44 193 ASN A CA 1
ATOM 1444 C C . ASN A 1 193 ? 22.965 -8.528 -11.521 1.00 95.44 193 ASN A C 1
ATOM 1446 O O . ASN A 1 193 ? 22.330 -9.461 -11.034 1.00 95.44 193 ASN A O 1
ATOM 1450 N N . GLU A 1 194 ? 23.648 -7.689 -10.746 1.00 96.31 194 GLU A N 1
ATOM 1451 C CA . GLU A 1 194 ? 23.707 -7.809 -9.292 1.00 96.31 194 GLU A CA 1
ATOM 1452 C C . GLU A 1 194 ? 22.406 -7.308 -8.657 1.00 96.31 194 GLU A C 1
ATOM 1454 O O . GLU A 1 194 ? 21.995 -6.172 -8.896 1.00 96.31 194 GLU A O 1
ATOM 1459 N N . GLY A 1 195 ? 21.780 -8.130 -7.812 1.00 93.88 195 GLY A N 1
ATOM 1460 C CA . GLY A 1 195 ? 20.526 -7.778 -7.138 1.00 93.88 195 GLY A CA 1
ATOM 1461 C C . GLY A 1 195 ? 19.268 -8.024 -7.975 1.00 93.88 195 GLY A C 1
ATOM 1462 O O . GLY A 1 195 ? 18.215 -7.483 -7.642 1.00 93.88 195 GLY A O 1
ATOM 1463 N N . GLU A 1 196 ? 19.369 -8.822 -9.044 1.00 94.94 196 GLU A N 1
ATOM 1464 C CA . GLU A 1 196 ? 18.215 -9.271 -9.831 1.00 94.94 196 GLU A CA 1
ATOM 1465 C C . GLU A 1 196 ? 17.161 -9.933 -8.920 1.00 94.94 196 GLU A C 1
ATOM 1467 O O . GLU A 1 196 ? 17.511 -10.790 -8.096 1.00 94.94 196 GLU A O 1
ATOM 1472 N N . PRO A 1 197 ? 15.878 -9.535 -9.013 1.00 92.62 197 PRO A N 1
ATOM 1473 C CA . PRO A 1 197 ? 14.843 -10.103 -8.166 1.00 92.62 197 PRO A CA 1
ATOM 1474 C C . PRO A 1 197 ? 14.475 -11.529 -8.597 1.00 92.62 197 PRO A C 1
ATOM 1476 O O . PRO A 1 197 ? 14.794 -12.004 -9.684 1.00 92.62 197 PRO A O 1
ATOM 1479 N N . SER A 1 198 ? 13.796 -12.247 -7.706 1.00 86.81 198 SER A N 1
ATOM 1480 C CA . SER A 1 198 ? 13.426 -13.641 -7.949 1.00 86.81 198 SER A CA 1
ATOM 1481 C C . SER A 1 198 ? 12.398 -13.783 -9.077 1.00 86.81 198 SER A C 1
ATOM 1483 O O . SER A 1 198 ? 11.479 -12.978 -9.205 1.00 86.81 198 SER A O 1
ATOM 1485 N N . TRP A 1 199 ? 12.520 -14.864 -9.848 1.00 90.50 199 TRP A N 1
ATOM 1486 C CA . TRP A 1 199 ? 11.557 -15.280 -10.869 1.00 90.50 199 TRP A CA 1
ATOM 1487 C C . TRP A 1 199 ? 10.702 -16.435 -10.331 1.00 90.50 199 TRP A C 1
ATOM 1489 O O . TRP A 1 199 ? 11.149 -17.582 -10.290 1.00 90.50 199 TRP A O 1
ATOM 1499 N N . LEU A 1 200 ? 9.496 -16.134 -9.847 1.00 86.38 200 LEU A N 1
ATOM 1500 C CA . LEU A 1 200 ? 8.719 -17.055 -9.010 1.00 86.38 200 LEU A CA 1
ATOM 1501 C C . LEU A 1 200 ? 7.603 -17.772 -9.785 1.00 86.38 200 LEU A C 1
ATOM 1503 O O . LEU A 1 200 ? 6.427 -17.582 -9.511 1.00 86.38 200 LEU A O 1
ATOM 1507 N N . GLU A 1 201 ? 7.943 -18.649 -10.731 1.00 87.00 201 GLU A N 1
ATOM 1508 C CA . GLU A 1 201 ? 6.926 -19.390 -11.510 1.00 87.00 201 GLU A CA 1
ATOM 1509 C C . GLU A 1 201 ? 5.990 -20.250 -10.650 1.00 87.00 201 GLU A C 1
ATOM 1511 O O . GLU A 1 201 ? 4.825 -20.432 -10.992 1.00 87.00 201 GLU A O 1
ATOM 1516 N N . SER A 1 202 ? 6.469 -20.747 -9.507 1.00 85.31 202 SER A N 1
ATOM 1517 C CA . SER A 1 202 ? 5.684 -21.592 -8.602 1.00 85.31 202 SER A CA 1
ATOM 1518 C C . SER A 1 202 ? 4.513 -20.874 -7.926 1.00 85.31 202 SER A C 1
ATOM 1520 O O . SER A 1 202 ? 3.649 -21.545 -7.363 1.00 85.31 202 SER A O 1
ATOM 1522 N N . VAL A 1 203 ? 4.470 -19.537 -7.959 1.00 83.44 203 VAL A N 1
ATOM 1523 C CA . VAL A 1 203 ? 3.394 -18.744 -7.340 1.00 83.44 203 VAL A CA 1
ATOM 1524 C C . VAL A 1 203 ? 2.359 -18.240 -8.348 1.00 83.44 203 VAL A C 1
ATOM 1526 O O . VAL A 1 203 ? 1.422 -17.556 -7.943 1.00 83.44 203 VAL A O 1
ATOM 1529 N N . VAL A 1 204 ? 2.505 -18.588 -9.633 1.00 88.31 204 VAL A N 1
ATOM 1530 C CA . VAL A 1 204 ? 1.532 -18.268 -10.687 1.00 88.31 204 VAL A CA 1
ATOM 1531 C C . VAL A 1 204 ? 0.161 -18.844 -10.337 1.00 88.31 204 VAL A C 1
ATOM 1533 O O . VAL A 1 204 ? 0.024 -20.007 -9.951 1.00 88.31 204 VAL A O 1
ATOM 1536 N N . ARG A 1 205 ? -0.877 -18.030 -10.519 1.00 86.94 205 ARG A N 1
ATOM 1537 C CA . ARG A 1 205 ? -2.278 -18.389 -10.309 1.00 86.94 205 ARG A CA 1
ATOM 1538 C C . ARG A 1 205 ? -3.068 -17.935 -11.533 1.00 86.94 205 ARG A C 1
ATOM 1540 O O . ARG A 1 205 ? -3.167 -16.738 -11.744 1.00 86.94 205 ARG A O 1
ATOM 1547 N N . PRO A 1 206 ? -3.712 -18.829 -12.304 1.00 85.69 206 PRO A N 1
ATOM 1548 C CA . PRO A 1 206 ? -4.492 -18.421 -13.481 1.00 85.69 206 PRO A CA 1
ATOM 1549 C C . PRO A 1 206 ? -5.612 -17.406 -13.187 1.00 85.69 206 PRO A C 1
ATOM 1551 O O . PRO A 1 206 ? -5.999 -16.634 -14.054 1.00 85.69 206 PRO A O 1
ATOM 1554 N N . SER A 1 207 ? -6.137 -17.397 -11.958 1.00 86.62 207 SER A N 1
ATOM 1555 C CA . SER A 1 207 ? -7.107 -16.408 -11.465 1.00 86.62 207 SER A CA 1
ATOM 1556 C C . SER A 1 207 ? -6.459 -15.258 -10.677 1.00 86.62 207 SER A C 1
ATOM 1558 O O . SER A 1 207 ? -7.140 -14.594 -9.897 1.00 86.62 207 SER A O 1
ATOM 1560 N N . GLY A 1 208 ? -5.139 -15.102 -10.780 1.00 84.25 208 GLY A N 1
ATOM 1561 C CA . GLY A 1 208 ? -4.340 -14.095 -10.092 1.00 84.25 208 GLY A CA 1
ATOM 1562 C C . GLY A 1 208 ? -4.511 -12.703 -10.690 1.00 84.25 208 GLY A C 1
ATOM 1563 O O . GLY A 1 208 ? -5.191 -12.501 -11.699 1.00 84.25 208 GLY A O 1
ATOM 1564 N N . SER A 1 209 ? -3.894 -11.717 -10.050 1.00 87.12 209 SER A N 1
ATOM 1565 C CA . SER A 1 209 ? -3.918 -10.344 -10.527 1.00 87.12 209 SER A CA 1
ATOM 1566 C C . SER A 1 209 ? -3.135 -10.197 -11.831 1.00 87.12 209 SER A C 1
ATOM 1568 O O . SER A 1 209 ? -1.964 -10.562 -11.940 1.00 87.12 209 SER A O 1
ATOM 1570 N N . ARG A 1 210 ? -3.767 -9.559 -12.819 1.00 91.12 210 ARG A N 1
ATOM 1571 C CA . ARG A 1 210 ? -3.137 -9.212 -14.104 1.00 91.12 210 ARG A CA 1
ATOM 1572 C C . ARG A 1 210 ? -2.051 -8.147 -13.970 1.00 91.12 210 ARG A C 1
ATOM 1574 O O . ARG A 1 210 ? -1.245 -7.975 -14.879 1.00 91.12 210 ARG A O 1
ATOM 1581 N N . THR A 1 211 ? -2.065 -7.403 -12.869 1.00 90.19 211 THR A N 1
ATOM 1582 C CA . THR A 1 211 ? -1.206 -6.237 -12.646 1.00 90.19 211 THR A CA 1
ATOM 1583 C C . THR A 1 211 ? -0.320 -6.401 -11.416 1.00 90.19 211 THR A C 1
ATOM 1585 O O . THR A 1 211 ? 0.295 -5.449 -10.947 1.00 90.19 211 THR A O 1
ATOM 1588 N N . MET A 1 212 ? -0.192 -7.625 -10.900 1.00 89.69 212 MET A N 1
ATOM 1589 C CA . MET A 1 212 ? 0.798 -7.952 -9.882 1.00 89.69 212 MET A CA 1
ATOM 1590 C C . MET A 1 212 ? 1.979 -8.662 -10.533 1.00 89.69 212 MET A C 1
ATOM 1592 O O . MET A 1 212 ? 1.845 -9.782 -11.024 1.00 89.69 212 MET A O 1
ATOM 1596 N N . ALA A 1 213 ? 3.140 -8.008 -10.548 1.00 91.81 213 ALA A N 1
ATOM 1597 C CA . ALA A 1 213 ? 4.370 -8.657 -10.977 1.00 91.81 213 ALA A CA 1
ATOM 1598 C C . ALA A 1 213 ? 4.855 -9.620 -9.881 1.00 91.81 213 ALA A C 1
ATOM 1600 O O . ALA A 1 213 ? 4.887 -9.275 -8.698 1.00 91.81 213 ALA A O 1
ATOM 1601 N N . ILE A 1 214 ? 5.247 -10.823 -10.290 1.00 91.81 214 ILE A N 1
ATOM 1602 C CA . ILE A 1 214 ? 5.776 -11.886 -9.420 1.00 91.81 214 ILE A CA 1
ATOM 1603 C C . ILE A 1 214 ? 7.182 -12.335 -9.830 1.00 91.81 214 ILE A C 1
ATOM 1605 O O . ILE A 1 214 ? 7.828 -13.106 -9.123 1.00 91.81 214 ILE A O 1
ATOM 1609 N N . GLY A 1 215 ? 7.671 -11.848 -10.969 1.00 93.38 215 GLY A N 1
ATOM 1610 C CA . GLY A 1 215 ? 9.038 -12.039 -11.419 1.00 93.38 215 GLY A CA 1
ATOM 1611 C C . GLY A 1 215 ? 9.455 -10.910 -12.343 1.00 93.38 215 GLY A C 1
ATOM 1612 O O . GLY A 1 215 ? 8.672 -10.466 -13.179 1.00 93.38 215 GLY A O 1
ATOM 1613 N N . ILE A 1 216 ? 10.685 -10.436 -12.183 1.00 95.25 216 ILE A N 1
ATOM 1614 C CA . ILE A 1 216 ? 11.307 -9.459 -13.076 1.00 95.25 216 ILE A CA 1
ATOM 1615 C C . ILE A 1 216 ? 12.731 -9.945 -13.316 1.00 95.25 216 ILE A C 1
ATOM 1617 O O . ILE A 1 216 ? 13.406 -10.328 -12.367 1.00 95.25 216 ILE A O 1
ATOM 1621 N N . ARG A 1 217 ? 13.175 -9.987 -14.570 1.00 95.94 217 ARG A N 1
ATOM 1622 C CA . ARG A 1 217 ? 14.520 -10.466 -14.908 1.00 95.94 217 ARG A CA 1
ATOM 1623 C C . ARG A 1 217 ? 15.054 -9.824 -16.175 1.00 95.94 217 ARG A C 1
ATOM 1625 O O . ARG A 1 217 ? 14.289 -9.267 -16.967 1.00 95.94 217 ARG A O 1
ATOM 1632 N N . ARG A 1 218 ? 16.359 -9.943 -16.399 1.00 96.25 218 ARG A N 1
ATOM 1633 C CA . ARG A 1 218 ? 16.989 -9.555 -17.666 1.00 96.25 218 ARG A CA 1
ATOM 1634 C C . ARG A 1 218 ? 16.992 -10.760 -18.594 1.00 96.25 218 ARG A C 1
ATOM 1636 O O . ARG A 1 218 ? 17.681 -11.741 -18.331 1.00 96.25 218 ARG A O 1
ATOM 1643 N N . GLY A 1 219 ? 16.216 -10.683 -19.673 1.00 91.75 219 GLY A N 1
ATOM 1644 C CA . GLY A 1 219 ? 16.212 -11.713 -20.713 1.00 91.75 219 GLY A CA 1
ATOM 1645 C C . GLY A 1 219 ? 17.516 -11.694 -21.511 1.00 91.75 219 GLY A C 1
ATOM 1646 O O . GLY A 1 219 ? 18.194 -12.710 -21.640 1.00 91.75 219 GLY A O 1
ATOM 1647 N N . ASP A 1 220 ? 17.901 -10.508 -21.980 1.00 92.56 220 ASP A N 1
ATOM 1648 C CA . ASP A 1 220 ? 19.153 -10.241 -22.691 1.00 92.56 220 ASP A CA 1
ATOM 1649 C C . ASP A 1 220 ? 19.597 -8.779 -22.463 1.00 92.56 220 ASP A C 1
ATOM 1651 O O . ASP A 1 220 ? 19.053 -8.076 -21.615 1.00 92.56 220 ASP A O 1
ATOM 1655 N N . ALA A 1 221 ? 20.598 -8.293 -23.204 1.00 90.75 221 ALA A N 1
ATOM 1656 C CA . ALA A 1 221 ? 21.126 -6.934 -23.040 1.00 90.75 221 ALA A CA 1
ATOM 1657 C C . ALA A 1 221 ? 20.092 -5.806 -23.257 1.00 90.75 221 ALA A C 1
ATOM 1659 O O . ALA A 1 221 ? 20.301 -4.690 -22.775 1.00 90.75 221 ALA A O 1
ATOM 1660 N N . ARG A 1 222 ? 19.003 -6.078 -23.982 1.00 94.69 222 ARG A N 1
ATOM 1661 C CA . ARG A 1 222 ? 17.954 -5.126 -24.362 1.00 94.69 222 ARG A CA 1
ATOM 1662 C C . ARG A 1 222 ? 16.563 -5.497 -23.860 1.00 94.69 222 ARG A C 1
ATOM 1664 O O . ARG A 1 222 ? 15.666 -4.672 -23.998 1.00 94.69 222 ARG A O 1
ATOM 1671 N N . THR A 1 223 ? 16.381 -6.677 -23.281 1.00 96.44 223 THR A N 1
ATOM 1672 C CA . THR A 1 223 ? 15.056 -7.189 -22.925 1.00 96.44 223 THR A CA 1
ATOM 1673 C C . THR A 1 223 ? 14.862 -7.262 -21.414 1.00 96.44 223 THR A C 1
ATOM 1675 O O . THR A 1 223 ? 15.560 -8.005 -20.716 1.00 96.44 223 THR A O 1
ATOM 1678 N N . LEU A 1 224 ? 13.874 -6.519 -20.911 1.00 97.25 224 LEU A N 1
ATOM 1679 C CA . LEU A 1 224 ? 13.334 -6.668 -19.559 1.00 97.25 224 LEU A CA 1
ATOM 1680 C C . LEU A 1 224 ? 12.121 -7.601 -19.610 1.00 97.25 224 LEU A C 1
ATOM 1682 O O . LEU A 1 224 ? 11.124 -7.264 -20.243 1.00 97.25 224 LEU A O 1
ATOM 1686 N N . SER A 1 225 ? 12.183 -8.729 -18.910 1.00 96.94 225 SER A N 1
ATOM 1687 C CA . SER A 1 225 ? 11.073 -9.680 -18.825 1.00 96.94 225 SER A CA 1
ATOM 1688 C C . SER A 1 225 ? 10.318 -9.508 -17.513 1.00 96.94 225 SER A C 1
ATOM 1690 O O . SER A 1 225 ? 10.932 -9.449 -16.443 1.00 96.94 225 SER A O 1
ATOM 1692 N N . VAL A 1 226 ? 8.988 -9.506 -17.579 1.00 96.50 226 VAL A N 1
ATOM 1693 C CA . VAL A 1 226 ? 8.094 -9.479 -16.415 1.00 96.50 226 VAL A CA 1
ATOM 1694 C C . VAL A 1 226 ? 7.164 -10.690 -16.449 1.00 96.50 226 VAL A C 1
ATOM 1696 O O . VAL A 1 226 ? 6.517 -10.964 -17.457 1.00 96.50 226 VAL A O 1
ATOM 1699 N N . LEU A 1 227 ? 7.097 -11.409 -15.329 1.00 94.94 227 LEU A N 1
ATOM 1700 C CA . LEU A 1 227 ? 6.123 -12.463 -15.065 1.00 94.94 227 LEU A CA 1
ATOM 1701 C C . LEU A 1 227 ? 5.027 -11.914 -14.153 1.00 94.94 227 LEU A C 1
ATOM 1703 O O . LEU A 1 227 ? 5.312 -11.381 -13.076 1.00 94.94 227 LEU A O 1
ATOM 1707 N N . TRP A 1 228 ? 3.783 -12.092 -14.574 1.00 94.44 228 TRP A N 1
ATOM 1708 C CA . TRP A 1 228 ? 2.593 -11.643 -13.860 1.00 94.44 228 TRP A CA 1
ATOM 1709 C C . TRP A 1 228 ? 1.960 -12.777 -13.057 1.00 94.44 228 TRP A C 1
ATOM 1711 O O . TRP A 1 228 ? 2.134 -13.952 -13.384 1.00 94.44 228 TRP A O 1
ATOM 1721 N N . GLU A 1 229 ? 1.226 -12.434 -11.996 1.00 91.81 229 GLU A N 1
ATOM 1722 C CA . GLU A 1 229 ? 0.569 -13.425 -11.134 1.00 91.81 229 GLU A CA 1
ATOM 1723 C C . GLU A 1 229 ? -0.425 -14.295 -11.917 1.00 91.81 229 GLU A C 1
ATOM 1725 O O . GLU A 1 229 ? -0.500 -15.494 -11.661 1.00 91.81 229 GLU A O 1
ATOM 1730 N N . ASP A 1 230 ? -1.103 -13.725 -12.921 1.00 92.88 230 ASP A N 1
ATOM 1731 C CA . ASP A 1 230 ? -1.984 -14.441 -13.861 1.00 92.88 230 ASP A CA 1
ATOM 1732 C C . ASP A 1 230 ? -1.252 -15.442 -14.784 1.00 92.88 230 ASP A C 1
ATOM 1734 O O . ASP A 1 230 ? -1.889 -16.196 -15.519 1.00 92.88 230 ASP A O 1
ATOM 1738 N N . GLY A 1 231 ? 0.084 -15.478 -14.736 1.00 93.06 231 GLY A N 1
ATOM 1739 C CA . GLY A 1 231 ? 0.944 -16.351 -15.534 1.00 93.06 231 GLY A CA 1
ATOM 1740 C C . GLY A 1 231 ? 1.351 -15.774 -16.885 1.00 93.06 231 GLY A C 1
ATOM 1741 O O . GLY A 1 231 ? 2.179 -16.378 -17.573 1.00 93.06 231 GLY A O 1
ATOM 1742 N N . HIS A 1 232 ? 0.816 -14.610 -17.261 1.00 94.88 232 HIS A N 1
ATOM 1743 C CA . HIS A 1 232 ? 1.235 -13.905 -18.467 1.00 94.88 232 HIS A CA 1
ATOM 1744 C C . HIS A 1 232 ? 2.697 -13.473 -18.352 1.00 94.88 232 HIS A C 1
ATOM 1746 O O . HIS A 1 232 ? 3.226 -13.251 -17.257 1.00 94.88 232 HIS A O 1
ATOM 1752 N N . ARG A 1 233 ? 3.352 -13.327 -19.501 1.00 95.25 233 ARG A N 1
ATOM 1753 C CA . ARG A 1 233 ? 4.740 -12.877 -19.598 1.00 95.25 233 ARG A CA 1
ATOM 1754 C C . ARG A 1 233 ? 4.817 -11.765 -20.621 1.00 95.25 233 ARG A C 1
ATOM 1756 O O . ARG A 1 233 ? 4.339 -11.942 -21.737 1.00 95.25 233 ARG A O 1
ATOM 1763 N N . ASP A 1 234 ? 5.434 -10.659 -20.235 1.00 96.44 234 ASP A N 1
ATOM 1764 C CA . ASP A 1 234 ? 5.751 -9.573 -21.153 1.00 96.44 234 ASP A CA 1
ATOM 1765 C C . ASP A 1 234 ? 7.264 -9.392 -21.228 1.00 96.44 234 ASP A C 1
ATOM 1767 O O . ASP A 1 234 ? 7.942 -9.297 -20.202 1.00 96.44 234 ASP A O 1
ATOM 1771 N N . ASP A 1 235 ? 7.768 -9.314 -22.455 1.00 96.56 235 ASP A N 1
ATOM 1772 C CA . ASP A 1 235 ? 9.147 -8.969 -22.766 1.00 96.56 235 ASP A CA 1
ATOM 1773 C C . ASP A 1 235 ? 9.165 -7.571 -23.380 1.00 96.56 235 ASP A C 1
ATOM 1775 O O . ASP A 1 235 ? 8.484 -7.292 -24.370 1.00 96.56 235 ASP A O 1
ATOM 1779 N N . PHE A 1 236 ? 9.933 -6.674 -22.772 1.00 96.69 236 PHE A N 1
ATOM 1780 C CA . PHE A 1 236 ? 9.993 -5.277 -23.165 1.00 96.69 236 PHE A CA 1
ATOM 1781 C C . PHE A 1 236 ? 11.386 -4.914 -23.672 1.00 96.69 236 PHE A C 1
ATOM 1783 O O . PHE A 1 236 ? 12.366 -5.074 -22.939 1.00 96.69 236 PHE A O 1
ATOM 1790 N N . ASP A 1 237 ? 11.475 -4.333 -24.873 1.00 96.50 237 ASP A N 1
ATOM 1791 C CA . ASP A 1 237 ? 12.702 -3.645 -25.282 1.00 96.50 237 ASP A CA 1
ATOM 1792 C C . ASP A 1 237 ? 12.916 -2.420 -24.379 1.00 96.50 237 ASP A C 1
ATOM 1794 O O . ASP A 1 237 ? 12.033 -1.578 -24.176 1.00 96.50 237 ASP A O 1
ATOM 1798 N N . VAL A 1 238 ? 14.113 -2.314 -23.809 1.00 96.19 238 VAL A N 1
ATOM 1799 C CA . VAL A 1 238 ? 14.453 -1.269 -22.841 1.00 96.19 238 VAL A CA 1
ATOM 1800 C C . VAL A 1 238 ? 14.364 0.137 -23.433 1.00 96.19 238 VAL A C 1
ATOM 1802 O O . VAL A 1 238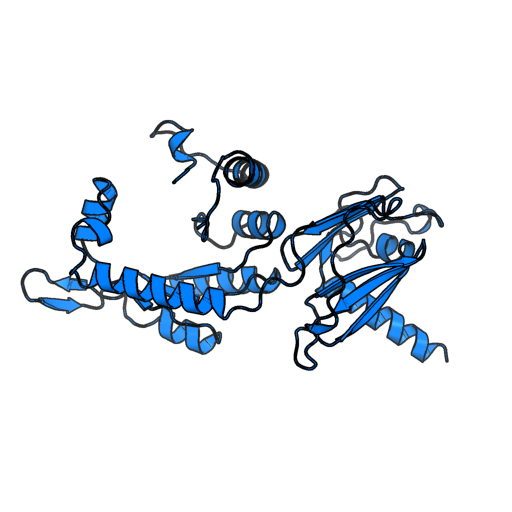 ? 14.013 1.083 -22.726 1.00 96.19 238 VAL A O 1
ATOM 1805 N N . ARG A 1 239 ? 14.623 0.314 -24.731 1.00 95.50 239 ARG A N 1
ATOM 1806 C CA . ARG A 1 239 ? 14.471 1.620 -25.377 1.00 95.50 239 ARG A CA 1
ATOM 1807 C C . ARG A 1 239 ? 13.001 1.972 -25.548 1.00 95.50 239 ARG A C 1
ATOM 1809 O O . ARG A 1 239 ? 12.637 3.130 -25.333 1.00 95.50 239 ARG A O 1
ATOM 1816 N N . ASP A 1 240 ? 12.161 1.003 -25.882 1.00 95.25 240 ASP A N 1
ATOM 1817 C CA . ASP A 1 240 ? 10.718 1.223 -25.974 1.00 95.25 240 ASP A CA 1
ATOM 1818 C C . ASP A 1 240 ? 10.118 1.579 -24.611 1.00 95.25 240 ASP A C 1
ATOM 1820 O O . ASP A 1 240 ? 9.322 2.518 -24.522 1.00 95.25 240 ASP A O 1
ATOM 1824 N N . LEU A 1 241 ? 10.581 0.944 -23.527 1.00 95.50 241 LEU A N 1
ATOM 1825 C CA . LEU A 1 241 ? 10.242 1.366 -22.164 1.00 95.50 241 LEU A CA 1
ATOM 1826 C C . LEU A 1 241 ? 10.646 2.817 -21.906 1.00 95.50 241 LEU A C 1
ATOM 1828 O O . LEU A 1 241 ? 9.818 3.614 -21.465 1.00 95.50 241 LEU A O 1
ATOM 1832 N N . ARG A 1 242 ? 11.886 3.197 -22.240 1.00 96.00 242 ARG A N 1
ATOM 1833 C CA . ARG A 1 242 ? 12.368 4.574 -22.067 1.00 96.00 242 ARG A CA 1
ATOM 1834 C C . ARG A 1 242 ? 11.513 5.592 -22.823 1.00 96.00 242 ARG A C 1
ATOM 1836 O O . ARG A 1 242 ? 11.237 6.672 -22.288 1.00 96.00 242 ARG A O 1
ATOM 1843 N N . LEU A 1 243 ? 11.102 5.262 -24.048 1.00 94.69 243 LEU A N 1
ATOM 1844 C CA . LEU A 1 243 ? 10.218 6.077 -24.890 1.00 94.69 243 LEU A CA 1
ATOM 1845 C C . LEU A 1 243 ? 8.778 6.135 -24.362 1.00 94.69 243 LEU A C 1
ATOM 1847 O O . LEU A 1 243 ? 8.045 7.084 -24.653 1.00 94.69 243 LEU A O 1
ATOM 1851 N N . ALA A 1 244 ? 8.378 5.135 -23.580 1.00 93.19 244 ALA A N 1
ATOM 1852 C CA . ALA A 1 244 ? 7.087 5.040 -22.920 1.00 93.19 244 ALA A CA 1
ATOM 1853 C C . ALA A 1 244 ? 7.094 5.574 -21.474 1.00 93.19 244 ALA A C 1
ATOM 1855 O O . ALA A 1 244 ? 6.133 5.333 -20.737 1.00 93.19 244 ALA A O 1
ATOM 1856 N N . CYS A 1 245 ? 8.132 6.302 -21.050 1.00 92.94 245 CYS A N 1
ATOM 1857 C CA . CYS A 1 245 ? 8.198 6.907 -19.719 1.00 92.94 245 CYS A CA 1
ATOM 1858 C C . CYS A 1 245 ? 7.031 7.889 -19.482 1.00 92.94 245 CYS A C 1
ATOM 1860 O O . CYS A 1 245 ? 6.788 8.776 -20.301 1.00 92.94 245 CYS A O 1
ATOM 1862 N N . HIS A 1 246 ? 6.331 7.741 -18.350 1.00 90.38 246 HIS A N 1
ATOM 1863 C CA . HIS A 1 246 ? 5.169 8.559 -17.954 1.00 90.38 246 HIS A CA 1
ATOM 1864 C C . HIS A 1 246 ? 5.468 9.546 -16.815 1.00 90.38 246 HIS A C 1
ATOM 1866 O O . HIS A 1 246 ? 4.558 10.038 -16.153 1.00 90.38 246 HIS A O 1
ATOM 1872 N N . CYS A 1 247 ? 6.739 9.850 -16.555 1.00 90.56 247 CYS A N 1
ATOM 1873 C CA . CYS A 1 247 ? 7.076 10.839 -15.537 1.00 90.56 247 CYS A CA 1
ATOM 1874 C C . CYS A 1 247 ? 6.720 12.265 -15.995 1.00 90.56 247 CYS A C 1
ATOM 1876 O O . CYS A 1 247 ? 6.630 12.549 -17.192 1.00 90.56 247 CYS A O 1
ATOM 1878 N N . ALA A 1 248 ? 6.631 13.190 -15.037 1.00 87.12 248 ALA A N 1
ATOM 1879 C CA . ALA A 1 248 ? 6.314 14.599 -15.291 1.00 87.12 248 ALA A CA 1
ATOM 1880 C C . ALA A 1 248 ? 7.325 15.330 -16.203 1.00 87.12 248 ALA A C 1
ATOM 1882 O O . ALA A 1 248 ? 7.020 16.390 -16.738 1.00 87.12 248 ALA A O 1
ATOM 1883 N N . LEU A 1 249 ? 8.534 14.782 -16.397 1.00 88.88 249 LEU A N 1
ATOM 1884 C CA . LEU A 1 249 ? 9.514 15.320 -17.352 1.00 88.88 249 LEU A CA 1
ATOM 1885 C C . LEU A 1 249 ? 9.278 14.829 -18.788 1.00 88.88 249 LEU A C 1
ATOM 1887 O O . LEU A 1 249 ? 9.775 15.436 -19.732 1.00 88.88 249 LEU A O 1
ATOM 1891 N N . CYS A 1 250 ? 8.566 13.714 -18.959 1.00 88.94 250 CYS A N 1
ATOM 1892 C CA . CYS A 1 250 ? 8.336 13.085 -20.259 1.00 88.94 250 CYS A CA 1
ATOM 1893 C C . CYS A 1 250 ? 6.911 13.301 -20.774 1.00 88.94 250 CYS A C 1
ATOM 1895 O O . CYS A 1 250 ? 6.707 13.261 -21.989 1.00 88.94 250 CYS A O 1
ATOM 1897 N N . ILE A 1 251 ? 5.942 13.535 -19.886 1.00 90.19 251 ILE A N 1
ATOM 1898 C CA . ILE A 1 251 ? 4.534 13.752 -20.223 1.00 90.19 251 ILE A CA 1
ATOM 1899 C C . ILE A 1 251 ? 3.966 14.883 -19.367 1.00 90.19 251 ILE A C 1
ATOM 1901 O O . ILE A 1 251 ? 4.241 14.988 -18.175 1.00 90.19 251 ILE A O 1
ATOM 1905 N N . GLU A 1 252 ? 3.145 15.719 -19.988 1.00 88.38 252 GLU A N 1
ATOM 1906 C CA . GLU A 1 252 ? 2.341 16.725 -19.306 1.00 88.38 252 GLU A CA 1
ATOM 1907 C C . GLU A 1 252 ? 1.096 16.068 -18.684 1.00 88.38 252 GLU A C 1
ATOM 1909 O O . GLU A 1 252 ? 0.222 15.582 -19.398 1.00 88.38 252 GLU A O 1
ATOM 1914 N N . GLU A 1 253 ? 1.016 16.045 -17.352 1.00 80.75 253 GLU A N 1
ATOM 1915 C CA . GLU A 1 253 ? 0.055 15.233 -16.583 1.00 80.75 253 GLU A CA 1
ATOM 1916 C C . GLU A 1 253 ? -1.418 15.480 -16.950 1.00 80.75 253 GLU A C 1
ATOM 1918 O O . GLU A 1 253 ? -2.186 14.534 -17.105 1.00 80.75 253 GLU A O 1
ATOM 1923 N N . MET A 1 254 ? -1.816 16.744 -17.135 1.00 82.50 254 MET A N 1
ATOM 1924 C CA . MET A 1 254 ? -3.216 17.092 -17.414 1.00 82.50 254 MET A CA 1
ATOM 1925 C C . MET A 1 254 ? -3.646 16.795 -18.853 1.00 82.50 254 MET A C 1
ATOM 1927 O O . MET A 1 254 ? -4.804 16.459 -19.089 1.00 82.50 254 MET A O 1
ATOM 1931 N N . SER A 1 255 ? -2.744 16.974 -19.819 1.00 87.44 255 SER A N 1
ATOM 1932 C CA . SER A 1 255 ? -3.059 16.856 -21.248 1.00 87.44 255 SER A CA 1
ATOM 1933 C C . SER A 1 255 ? -2.683 15.490 -21.826 1.00 87.44 255 SER A C 1
ATOM 1935 O O . SER A 1 255 ? -3.134 15.140 -22.915 1.00 87.44 255 SER A O 1
ATOM 1937 N N . GLY A 1 256 ? -1.821 14.732 -21.140 1.00 83.62 256 GLY A N 1
ATOM 1938 C CA . GLY A 1 256 ? -1.197 13.517 -21.663 1.00 83.62 256 GLY A CA 1
ATOM 1939 C C . GLY A 1 256 ? -0.213 13.779 -22.809 1.00 83.62 256 GLY A C 1
ATOM 1940 O O . GLY A 1 256 ? 0.253 12.837 -23.456 1.00 83.62 256 GLY A O 1
ATOM 1941 N N . ARG A 1 257 ? 0.112 15.046 -23.099 1.00 87.25 257 ARG A N 1
ATOM 1942 C CA . ARG A 1 257 ? 0.998 15.414 -24.206 1.00 87.25 257 ARG A CA 1
ATOM 1943 C C . ARG A 1 257 ? 2.418 14.940 -23.921 1.00 87.25 257 ARG A C 1
ATOM 1945 O O . ARG A 1 257 ? 2.993 15.252 -22.880 1.00 87.25 257 ARG A O 1
ATOM 1952 N N . LYS A 1 258 ? 3.009 14.227 -24.883 1.00 90.19 258 LYS A N 1
ATOM 1953 C CA . LYS A 1 258 ? 4.414 13.811 -24.816 1.00 90.19 258 LYS A CA 1
ATOM 1954 C C . LYS A 1 258 ? 5.328 15.034 -24.907 1.00 90.19 258 LYS A C 1
ATOM 1956 O O . LYS A 1 258 ? 5.268 15.787 -25.876 1.00 90.19 258 LYS A O 1
ATOM 1961 N N . LEU A 1 259 ? 6.166 15.207 -23.891 1.00 91.31 259 LEU A N 1
ATOM 1962 C CA . LEU A 1 259 ? 7.251 16.188 -23.832 1.00 91.31 259 LEU A CA 1
ATOM 1963 C C . LEU A 1 259 ? 8.578 15.581 -24.305 1.00 91.31 259 LEU A C 1
ATOM 1965 O O . LEU A 1 259 ? 9.439 16.295 -24.810 1.00 91.31 259 LEU A O 1
ATOM 1969 N N . LEU A 1 260 ? 8.734 14.262 -24.156 1.00 89.88 260 LEU A N 1
ATOM 1970 C CA . LEU A 1 260 ? 9.901 13.527 -24.629 1.00 89.88 260 LEU A CA 1
ATOM 1971 C C . LEU A 1 260 ? 9.973 13.543 -26.160 1.00 89.88 260 LEU A C 1
ATOM 1973 O O . LEU A 1 260 ? 9.078 13.025 -26.828 1.00 89.88 260 LEU A O 1
ATOM 1977 N N . ASP A 1 261 ? 11.076 14.061 -26.702 1.00 91.88 261 ASP A N 1
ATOM 1978 C CA . ASP A 1 261 ? 11.419 13.905 -28.115 1.00 91.88 261 ASP A CA 1
ATOM 1979 C C . ASP A 1 261 ? 12.097 12.537 -28.339 1.00 91.88 261 ASP A C 1
ATOM 1981 O O . ASP A 1 261 ? 13.216 12.324 -27.853 1.00 91.88 261 ASP A O 1
ATOM 1985 N N . PRO A 1 262 ? 11.484 11.609 -29.102 1.00 92.12 262 PRO A N 1
ATOM 1986 C CA . PRO A 1 262 ? 12.059 10.293 -29.373 1.00 92.12 262 PRO A CA 1
ATOM 1987 C C . PRO A 1 262 ? 13.457 10.323 -30.000 1.00 92.12 262 PRO A C 1
ATOM 1989 O O . PRO A 1 262 ? 14.220 9.374 -29.824 1.00 92.12 262 PRO A O 1
ATOM 1992 N N . LYS A 1 263 ? 13.814 11.396 -30.722 1.00 92.19 263 LYS A N 1
ATOM 1993 C CA . LYS A 1 263 ? 15.132 11.538 -31.367 1.00 92.19 263 LYS A CA 1
ATOM 1994 C C . LYS A 1 263 ? 16.260 11.757 -30.364 1.00 92.19 263 LYS A C 1
ATOM 1996 O O . LYS A 1 263 ? 17.413 11.475 -30.672 1.00 92.19 263 LYS A O 1
ATOM 2001 N N . THR A 1 264 ? 15.932 12.245 -29.171 1.00 91.94 264 THR A N 1
ATOM 2002 C CA . THR A 1 264 ? 16.908 12.467 -28.095 1.00 91.94 264 THR A CA 1
ATOM 2003 C C . THR A 1 264 ? 17.266 11.175 -27.357 1.00 91.94 264 THR A C 1
ATOM 2005 O O . THR A 1 264 ? 18.312 11.102 -26.714 1.00 91.94 264 THR A O 1
ATOM 2008 N N . VAL A 1 265 ? 16.440 10.130 -27.490 1.00 94.56 265 VAL A N 1
ATOM 2009 C CA . VAL A 1 265 ? 16.667 8.824 -26.866 1.00 94.56 265 VAL A CA 1
ATOM 2010 C C . VAL A 1 265 ? 17.557 7.967 -27.760 1.00 94.56 265 VAL A C 1
ATOM 2012 O O . VAL A 1 265 ? 17.139 7.485 -28.823 1.00 94.56 265 VAL A O 1
ATOM 2015 N N . ARG A 1 266 ? 18.794 7.756 -27.302 1.00 94.06 266 ARG A N 1
ATOM 2016 C CA . ARG A 1 266 ? 19.809 7.003 -28.042 1.00 94.06 266 ARG A CA 1
ATOM 2017 C C . ARG A 1 266 ? 19.375 5.549 -28.306 1.00 94.06 266 ARG A C 1
ATOM 2019 O O . ARG A 1 266 ? 18.651 4.974 -27.491 1.00 94.06 266 ARG A O 1
ATOM 2026 N N . PRO A 1 267 ? 19.798 4.931 -29.424 1.00 93.44 267 PRO A N 1
ATOM 2027 C CA . PRO A 1 267 ? 19.505 3.524 -29.711 1.00 93.44 267 PRO A CA 1
ATOM 2028 C C . PRO A 1 267 ? 20.045 2.548 -28.658 1.00 93.44 267 PRO A C 1
ATOM 2030 O O . PRO A 1 267 ? 19.406 1.538 -28.376 1.00 93.44 267 PRO A O 1
ATOM 2033 N N . ASP A 1 268 ? 21.193 2.863 -28.061 1.00 93.81 268 ASP A N 1
ATOM 2034 C CA . ASP A 1 268 ? 21.900 2.079 -27.044 1.00 93.81 268 ASP A CA 1
ATOM 2035 C C . ASP A 1 268 ? 21.481 2.419 -25.604 1.00 93.81 268 ASP A C 1
ATOM 2037 O O . ASP A 1 268 ? 22.148 2.007 -24.656 1.00 93.81 268 ASP A O 1
ATOM 2041 N N . VAL A 1 269 ? 20.390 3.175 -25.416 1.00 96.31 269 VAL A N 1
ATOM 2042 C CA . VAL A 1 269 ? 19.886 3.472 -24.072 1.00 96.31 269 VAL A CA 1
ATOM 2043 C C . VAL A 1 269 ? 19.555 2.173 -23.334 1.00 96.31 269 VAL A C 1
ATOM 2045 O O . VAL A 1 269 ? 18.946 1.261 -23.893 1.00 96.31 269 VAL A O 1
ATOM 2048 N N . SER A 1 270 ? 19.954 2.102 -22.070 1.00 96.50 270 SER A N 1
ATOM 2049 C CA . SER A 1 270 ? 19.777 0.933 -21.218 1.00 96.50 270 SER A CA 1
ATOM 2050 C C . SER A 1 270 ? 19.462 1.365 -19.785 1.00 96.50 270 SER A C 1
ATOM 2052 O O . SER A 1 270 ? 19.807 2.487 -19.383 1.00 96.50 270 SER A O 1
ATOM 2054 N N . PRO A 1 271 ? 18.815 0.501 -18.991 1.00 97.50 271 PRO A N 1
ATOM 2055 C CA . PRO A 1 271 ? 18.757 0.677 -17.554 1.00 97.50 271 PRO A CA 1
ATOM 2056 C C . PRO A 1 271 ? 20.177 0.616 -16.982 1.00 97.50 271 PRO A C 1
ATOM 2058 O O . PRO A 1 271 ? 21.008 -0.165 -17.432 1.00 97.50 271 PRO A O 1
ATOM 2061 N N . ARG A 1 272 ? 20.455 1.426 -15.966 1.00 96.94 272 ARG A N 1
ATOM 2062 C CA . ARG A 1 272 ? 21.629 1.295 -15.092 1.00 96.94 272 ARG A CA 1
ATOM 2063 C C . ARG A 1 272 ? 21.236 0.663 -13.767 1.00 96.94 272 ARG A C 1
ATOM 2065 O O . ARG A 1 272 ? 21.926 -0.221 -13.259 1.00 96.94 272 ARG A O 1
ATOM 2072 N N . LEU A 1 273 ? 20.121 1.134 -13.218 1.00 97.50 273 LEU A N 1
ATOM 2073 C CA . LEU A 1 273 ? 19.564 0.682 -11.955 1.00 97.50 273 LEU A CA 1
ATOM 2074 C C . LEU A 1 273 ? 18.062 0.490 -12.118 1.00 97.50 273 LEU A C 1
ATOM 2076 O O . LEU A 1 273 ? 17.383 1.359 -12.662 1.00 97.50 273 LEU A O 1
ATOM 2080 N N . ILE A 1 274 ? 17.548 -0.623 -11.612 1.00 97.56 274 ILE A N 1
ATOM 2081 C CA . ILE A 1 274 ? 16.116 -0.867 -11.472 1.00 97.56 274 ILE A CA 1
ATOM 2082 C C . ILE A 1 274 ? 15.844 -1.117 -9.996 1.00 97.56 274 ILE A C 1
ATOM 2084 O O . ILE A 1 274 ? 16.547 -1.888 -9.350 1.00 97.56 274 ILE A O 1
ATOM 2088 N N . SER A 1 275 ? 14.842 -0.453 -9.437 1.00 95.31 275 SER A N 1
ATOM 2089 C CA . SER A 1 275 ? 14.464 -0.640 -8.035 1.00 95.31 275 SER A CA 1
ATOM 2090 C C . SER A 1 275 ? 12.963 -0.809 -7.886 1.00 95.31 275 SER A C 1
ATOM 2092 O O . SER A 1 275 ? 12.184 -0.285 -8.681 1.00 95.31 275 SER A O 1
ATOM 2094 N N . SER A 1 276 ? 12.547 -1.547 -6.863 1.00 93.56 276 SER A N 1
ATOM 2095 C CA . SER A 1 276 ? 11.135 -1.639 -6.491 1.00 93.56 276 SER A CA 1
ATOM 2096 C C . SER A 1 276 ? 10.631 -0.303 -5.942 1.00 93.56 276 SER A C 1
ATOM 2098 O O . SER A 1 276 ? 11.291 0.293 -5.088 1.00 93.56 276 SER A O 1
ATOM 2100 N N . ILE A 1 277 ? 9.434 0.114 -6.349 1.00 92.31 277 ILE A N 1
ATOM 2101 C CA . ILE A 1 277 ? 8.699 1.240 -5.767 1.00 92.31 277 ILE A CA 1
ATOM 2102 C C . ILE A 1 277 ? 7.423 0.682 -5.138 1.00 92.31 277 ILE A C 1
ATOM 2104 O O . ILE A 1 277 ? 6.424 0.422 -5.816 1.00 92.31 277 ILE A O 1
ATOM 2108 N N . GLY A 1 278 ? 7.469 0.470 -3.825 1.00 90.00 278 GLY A N 1
ATOM 2109 C CA . GLY A 1 278 ? 6.369 -0.155 -3.103 1.00 90.00 278 GLY A CA 1
ATOM 2110 C C . GLY A 1 278 ? 6.049 -1.565 -3.585 1.00 90.00 278 GLY A C 1
ATOM 2111 O O . GLY A 1 278 ? 6.945 -2.352 -3.889 1.00 90.00 278 GLY A O 1
ATOM 2112 N N . ASN A 1 279 ? 4.750 -1.856 -3.679 1.00 90.62 279 ASN A N 1
ATOM 2113 C CA . ASN A 1 279 ? 4.224 -3.125 -4.189 1.00 90.62 279 ASN A CA 1
ATOM 2114 C C . ASN A 1 279 ? 3.746 -3.037 -5.655 1.00 90.62 279 ASN A C 1
ATOM 2116 O O . ASN A 1 279 ? 3.206 -4.013 -6.172 1.00 90.62 279 ASN A O 1
ATOM 2120 N N . TYR A 1 280 ? 3.858 -1.877 -6.317 1.00 91.81 280 TYR A N 1
ATOM 2121 C CA . TYR A 1 280 ? 3.062 -1.589 -7.523 1.00 91.81 280 TYR A CA 1
ATOM 2122 C C . TYR A 1 280 ? 3.840 -1.061 -8.723 1.00 91.81 280 TYR A C 1
ATOM 2124 O O . TYR A 1 280 ? 3.244 -0.851 -9.780 1.00 91.81 280 TYR A O 1
ATOM 2132 N N . ALA A 1 281 ? 5.132 -0.782 -8.578 1.00 94.06 281 ALA A N 1
ATOM 2133 C CA . ALA A 1 281 ? 5.912 -0.172 -9.641 1.00 94.06 281 ALA A CA 1
ATOM 2134 C C . ALA A 1 281 ? 7.398 -0.521 -9.543 1.00 94.06 281 ALA A C 1
ATOM 2136 O O . ALA A 1 281 ? 7.896 -0.941 -8.496 1.00 94.06 281 ALA A O 1
ATOM 2137 N N . ILE A 1 282 ? 8.117 -0.265 -10.635 1.00 95.94 282 ILE A N 1
ATOM 2138 C CA . ILE A 1 282 ? 9.579 -0.174 -10.647 1.00 95.94 282 ILE A CA 1
ATOM 2139 C C . ILE A 1 282 ? 10.029 1.236 -11.017 1.00 95.94 282 ILE A C 1
ATOM 2141 O O . ILE A 1 282 ? 9.414 1.909 -11.845 1.00 95.94 282 ILE A O 1
ATOM 2145 N N . GLY A 1 283 ? 11.118 1.677 -10.403 1.00 96.06 283 GLY A N 1
ATOM 2146 C CA . GLY A 1 283 ? 11.873 2.857 -10.799 1.00 96.06 283 GLY A CA 1
ATOM 2147 C C . GLY A 1 283 ? 13.039 2.437 -11.682 1.00 96.06 283 GLY A C 1
ATOM 2148 O O . GLY A 1 283 ? 13.674 1.419 -11.398 1.00 96.06 283 GLY A O 1
ATOM 2149 N N . ILE A 1 284 ? 13.319 3.203 -12.737 1.00 97.31 284 ILE A N 1
ATOM 2150 C CA . ILE A 1 284 ? 14.451 2.939 -13.632 1.00 97.31 284 ILE A CA 1
ATOM 2151 C C . ILE A 1 284 ? 15.313 4.191 -13.782 1.00 97.31 284 ILE A C 1
ATOM 2153 O O . ILE A 1 284 ? 14.838 5.228 -14.259 1.00 97.31 284 ILE A O 1
ATOM 2157 N N . ASP A 1 285 ? 16.595 4.037 -13.458 1.00 97.38 285 ASP A N 1
ATOM 2158 C CA . ASP A 1 285 ? 17.648 4.993 -13.781 1.00 97.38 285 ASP A CA 1
ATOM 2159 C C . ASP A 1 285 ? 18.288 4.586 -15.104 1.00 97.38 285 ASP A C 1
ATOM 2161 O O . ASP A 1 285 ? 18.755 3.458 -15.262 1.00 97.38 285 ASP A O 1
ATOM 2165 N N . TRP A 1 286 ? 18.333 5.507 -16.056 1.00 97.50 286 TRP A N 1
ATOM 2166 C CA . TRP A 1 286 ? 18.724 5.257 -17.436 1.00 97.50 286 TRP A CA 1
ATOM 2167 C C . TRP A 1 286 ? 20.142 5.735 -17.741 1.00 97.50 286 TRP A C 1
ATOM 2169 O O . TRP A 1 286 ? 20.680 6.657 -17.119 1.00 97.50 286 TRP A O 1
ATOM 2179 N N . SER A 1 287 ? 20.757 5.125 -18.755 1.00 96.44 287 SER A N 1
ATOM 2180 C CA . SER A 1 287 ? 22.103 5.475 -19.208 1.00 96.44 287 SER A CA 1
ATOM 2181 C C . SER A 1 287 ? 22.211 6.865 -19.846 1.00 96.44 287 SER A C 1
ATOM 2183 O O . SER A 1 287 ? 23.301 7.441 -19.850 1.00 96.44 287 SER A O 1
ATOM 2185 N N . ASP A 1 288 ? 21.089 7.439 -20.293 1.00 94.69 288 ASP A N 1
ATOM 2186 C CA . ASP A 1 288 ? 20.971 8.819 -20.786 1.00 94.69 288 ASP A CA 1
ATOM 2187 C C . ASP A 1 288 ? 20.893 9.872 -19.658 1.00 94.69 288 ASP A C 1
ATOM 2189 O O . ASP A 1 288 ? 20.804 11.067 -19.935 1.00 94.69 288 ASP A O 1
ATOM 2193 N N . GLY A 1 289 ? 20.948 9.442 -18.391 1.00 93.81 289 GLY A N 1
ATOM 2194 C CA . GLY A 1 289 ? 20.875 10.304 -17.211 1.00 93.81 289 GLY A CA 1
ATOM 2195 C C . GLY A 1 289 ? 19.458 10.534 -16.678 1.00 93.81 289 GLY A C 1
ATOM 2196 O O . GLY A 1 289 ? 19.305 11.200 -15.655 1.00 93.81 289 GLY A O 1
ATOM 2197 N N . HIS A 1 290 ? 18.421 9.991 -17.321 1.00 95.25 290 HIS A N 1
ATOM 2198 C CA . HIS A 1 290 ? 17.048 10.087 -16.835 1.00 95.25 290 HIS A CA 1
ATOM 2199 C C . HIS A 1 290 ? 16.809 9.158 -15.632 1.00 95.25 290 HIS A C 1
ATOM 2201 O O . HIS A 1 290 ? 17.100 7.974 -15.713 1.00 95.25 290 HIS A O 1
ATOM 2207 N N . ASN A 1 291 ? 16.251 9.654 -14.526 1.00 94.56 291 ASN A N 1
ATOM 2208 C CA . ASN A 1 291 ? 16.106 8.884 -13.274 1.00 94.56 291 ASN A CA 1
ATOM 2209 C C . ASN A 1 291 ? 14.783 9.131 -12.524 1.00 94.56 291 ASN A C 1
ATOM 2211 O O . ASN A 1 291 ? 14.647 8.810 -11.348 1.00 94.56 291 ASN A O 1
ATOM 2215 N N . SER A 1 292 ? 13.797 9.738 -13.186 1.00 90.50 292 SER A N 1
ATOM 2216 C CA . SER A 1 292 ? 12.468 9.988 -12.607 1.00 90.50 292 SER A CA 1
ATOM 2217 C C . SER A 1 292 ? 11.393 9.039 -13.139 1.00 90.50 292 SER A C 1
ATOM 2219 O O . SER A 1 292 ? 10.208 9.219 -12.855 1.00 90.50 292 SER A O 1
ATOM 2221 N N . GLY A 1 293 ? 11.786 8.044 -13.939 1.00 90.06 293 GLY A N 1
ATOM 2222 C CA . GLY A 1 293 ? 10.871 7.096 -14.561 1.00 90.06 293 GLY A CA 1
ATOM 2223 C C . GLY A 1 293 ? 10.340 6.082 -13.555 1.00 90.06 293 GLY A C 1
ATOM 2224 O O . GLY A 1 293 ? 11.074 5.185 -13.148 1.00 90.06 293 GLY A O 1
ATOM 2225 N N . ILE A 1 294 ? 9.059 6.206 -13.205 1.00 92.62 294 ILE A N 1
ATOM 2226 C CA . ILE A 1 294 ? 8.306 5.210 -12.437 1.00 92.62 294 ILE A CA 1
ATOM 2227 C C . ILE A 1 294 ? 7.358 4.497 -13.398 1.00 92.62 294 ILE A C 1
ATOM 2229 O O . ILE A 1 294 ? 6.547 5.130 -14.075 1.00 92.62 294 ILE A O 1
ATOM 2233 N N . TYR A 1 295 ? 7.462 3.177 -13.441 1.00 95.00 295 TYR A N 1
ATOM 2234 C CA . TYR A 1 295 ? 6.665 2.307 -14.290 1.00 95.00 295 TYR A CA 1
ATOM 2235 C C . TYR A 1 295 ? 5.753 1.489 -13.389 1.00 95.00 295 TYR A C 1
ATOM 2237 O O . TYR A 1 295 ? 6.184 0.496 -12.799 1.00 95.00 295 TYR A O 1
ATOM 2245 N N . SER A 1 296 ? 4.502 1.936 -13.242 1.00 94.12 296 SER A N 1
ATOM 2246 C CA . SER A 1 296 ? 3.499 1.136 -12.544 1.00 94.12 296 SER A CA 1
ATOM 2247 C C . SER A 1 296 ? 3.257 -0.168 -13.289 1.00 94.12 296 SER A C 1
ATOM 2249 O O . SER A 1 296 ? 3.372 -0.245 -14.513 1.00 94.12 296 SER A O 1
ATOM 2251 N N . PHE A 1 297 ? 2.911 -1.202 -12.543 1.00 94.69 297 PHE A N 1
ATOM 2252 C CA . PHE A 1 297 ? 2.599 -2.510 -13.090 1.00 94.69 297 PHE A CA 1
ATOM 2253 C C . PHE A 1 297 ? 1.394 -2.469 -14.030 1.00 94.69 297 PHE A C 1
ATOM 2255 O O . PHE A 1 297 ? 1.454 -3.061 -15.102 1.00 94.69 297 PHE A O 1
ATOM 2262 N N . ASP A 1 298 ? 0.374 -1.669 -13.710 1.00 93.81 298 ASP A N 1
ATOM 2263 C CA . ASP A 1 298 ? -0.733 -1.375 -14.627 1.00 93.81 298 ASP A CA 1
ATOM 2264 C C . ASP A 1 298 ? -0.227 -0.805 -15.963 1.00 93.81 298 ASP A C 1
ATOM 2266 O O . ASP A 1 298 ? -0.651 -1.228 -17.041 1.00 93.81 298 ASP A O 1
ATOM 2270 N N . HIS A 1 299 ? 0.709 0.151 -15.907 1.00 93.81 299 HIS A N 1
ATOM 2271 C CA . HIS A 1 299 ? 1.270 0.776 -17.102 1.00 93.81 299 HIS A CA 1
ATOM 2272 C C . HIS A 1 299 ? 2.102 -0.213 -17.919 1.00 93.81 299 HIS A C 1
ATOM 2274 O O . HIS A 1 299 ? 1.891 -0.322 -19.126 1.00 93.81 299 HIS A O 1
ATOM 2280 N N . LEU A 1 300 ? 2.991 -0.976 -17.277 1.00 95.62 300 LEU A N 1
ATOM 2281 C CA . LEU A 1 300 ? 3.781 -2.021 -17.936 1.00 95.62 300 LEU A CA 1
ATOM 2282 C C . LEU A 1 300 ? 2.882 -3.062 -18.603 1.00 95.62 300 LEU A C 1
ATOM 2284 O O . LEU A 1 300 ? 3.065 -3.350 -19.783 1.00 95.62 300 LEU A O 1
ATOM 2288 N N . ARG A 1 301 ? 1.851 -3.546 -17.905 1.00 94.69 301 ARG A N 1
ATOM 2289 C CA . ARG A 1 301 ? 0.901 -4.497 -18.482 1.00 94.69 301 ARG A CA 1
ATOM 2290 C C . ARG A 1 301 ? 0.184 -3.916 -19.702 1.00 94.69 301 ARG A C 1
ATOM 2292 O O . ARG A 1 301 ? 0.106 -4.562 -20.743 1.00 94.69 301 ARG A O 1
ATOM 2299 N N . SER A 1 302 ? -0.253 -2.657 -19.625 1.00 93.88 302 SER A N 1
ATOM 2300 C CA . SER A 1 302 ? -0.867 -1.967 -20.770 1.00 93.88 302 SER A CA 1
ATOM 2301 C C . SER A 1 302 ? 0.086 -1.793 -21.963 1.00 93.88 302 SER A C 1
ATOM 2303 O O . SER A 1 302 ? -0.356 -1.673 -23.107 1.00 93.88 302 SER A O 1
ATOM 2305 N N . LEU A 1 303 ? 1.399 -1.695 -21.722 1.00 93.38 303 LEU A N 1
ATOM 2306 C CA . LEU A 1 303 ? 2.401 -1.614 -22.785 1.00 93.38 303 LEU A CA 1
ATOM 2307 C C . LEU A 1 303 ? 2.567 -2.967 -23.476 1.00 93.38 303 LEU A C 1
ATOM 2309 O O . LEU A 1 303 ? 2.572 -2.996 -24.705 1.00 93.38 303 LEU A O 1
ATOM 2313 N N . GLY A 1 304 ? 2.633 -4.055 -22.706 1.00 91.38 304 GLY A N 1
ATOM 2314 C CA . GLY A 1 304 ? 2.747 -5.416 -23.233 1.00 91.38 304 GLY A CA 1
ATOM 2315 C C . GLY A 1 304 ? 1.563 -5.781 -24.127 1.00 91.38 304 GLY A C 1
ATOM 2316 O O . GLY A 1 304 ? 1.735 -6.198 -25.271 1.00 91.38 304 GLY A O 1
ATOM 2317 N N . GLU A 1 305 ? 0.347 -5.471 -23.672 1.00 90.31 305 GLU A N 1
ATOM 2318 C CA . GLU A 1 305 ? -0.887 -5.715 -24.432 1.00 90.31 305 GLU A CA 1
ATOM 2319 C C . GLU A 1 305 ? -0.939 -4.928 -25.752 1.00 90.31 305 GLU A C 1
ATOM 2321 O O . GLU A 1 305 ? -1.356 -5.457 -26.784 1.00 90.31 305 GLU A O 1
ATOM 2326 N N . ARG A 1 306 ? -0.461 -3.677 -25.757 1.00 86.81 306 ARG A N 1
ATOM 2327 C CA . ARG A 1 306 ? -0.371 -2.863 -26.982 1.00 86.81 306 ARG A CA 1
ATOM 2328 C C . ARG A 1 306 ? 0.695 -3.366 -27.950 1.00 86.81 306 ARG A C 1
ATOM 2330 O O . ARG A 1 306 ? 0.495 -3.265 -29.158 1.00 86.81 306 ARG A O 1
ATOM 2337 N N . ALA A 1 307 ? 1.822 -3.860 -27.442 1.00 80.12 307 ALA A N 1
ATOM 2338 C CA . ALA A 1 307 ? 2.873 -4.436 -28.274 1.00 80.12 307 ALA A CA 1
ATOM 2339 C C . ALA A 1 307 ? 2.386 -5.726 -28.952 1.00 80.12 307 ALA A C 1
ATOM 2341 O O . ALA A 1 307 ? 2.527 -5.861 -30.165 1.00 80.12 307 ALA A O 1
ATOM 2342 N N . ALA A 1 308 ? 1.717 -6.611 -28.205 1.00 71.31 308 ALA A N 1
ATOM 2343 C CA . ALA A 1 308 ? 1.125 -7.834 -28.744 1.00 71.31 308 ALA A CA 1
ATOM 2344 C C . ALA A 1 308 ? 0.043 -7.553 -29.803 1.00 71.31 308 ALA A C 1
ATOM 2346 O O . ALA A 1 308 ? 0.025 -8.204 -30.844 1.00 71.31 308 ALA A O 1
ATOM 2347 N N . GLY A 1 309 ? -0.822 -6.554 -29.581 1.00 61.22 309 GLY A N 1
ATOM 2348 C CA . GLY A 1 309 ? -1.862 -6.173 -30.544 1.00 61.22 309 GLY A CA 1
ATOM 2349 C C . GLY A 1 309 ? -1.310 -5.690 -31.891 1.00 61.22 309 GLY A C 1
ATOM 2350 O O . GLY A 1 309 ? -1.830 -6.077 -32.932 1.00 61.22 309 GLY A O 1
ATOM 2351 N N . LYS A 1 310 ? -0.212 -4.922 -31.888 1.00 61.47 310 LYS A N 1
ATOM 2352 C CA . LYS A 1 310 ? 0.453 -4.479 -33.128 1.00 61.47 310 LYS A CA 1
ATOM 2353 C C . LYS A 1 310 ? 1.057 -5.632 -33.926 1.00 61.47 310 LYS A C 1
ATOM 2355 O O . LYS A 1 310 ? 0.989 -5.621 -35.144 1.00 61.47 310 LYS A O 1
ATOM 2360 N N . ILE A 1 311 ? 1.607 -6.638 -33.242 1.00 58.00 311 ILE A N 1
ATOM 2361 C CA . ILE A 1 311 ? 2.174 -7.826 -33.897 1.00 58.00 311 ILE A CA 1
ATOM 2362 C C . ILE A 1 311 ? 1.083 -8.627 -34.624 1.00 58.00 311 ILE A C 1
ATOM 2364 O O . ILE A 1 311 ? 1.363 -9.221 -35.655 1.00 58.00 311 ILE A O 1
ATOM 2368 N N . VAL A 1 312 ? -0.154 -8.639 -34.114 1.00 51.94 312 VAL A N 1
ATOM 2369 C CA . VAL A 1 312 ? -1.278 -9.356 -34.743 1.00 51.94 312 VAL A CA 1
ATOM 2370 C C . VAL A 1 312 ? -1.869 -8.592 -35.935 1.00 51.94 312 VAL A C 1
ATOM 2372 O O . VAL A 1 312 ? -2.363 -9.226 -36.857 1.00 51.94 312 VAL A O 1
ATOM 2375 N N . GLU A 1 313 ? -1.823 -7.256 -35.943 1.00 48.66 313 GLU A N 1
ATOM 2376 C CA . GLU A 1 313 ? -2.307 -6.440 -37.073 1.00 48.66 313 GLU A CA 1
ATOM 2377 C C . GLU A 1 313 ? -1.326 -6.393 -38.262 1.00 48.66 313 GLU A C 1
ATOM 2379 O O . GLU A 1 313 ? -1.755 -6.145 -39.388 1.00 48.66 313 GLU A O 1
ATOM 2384 N N . ASP A 1 314 ? -0.036 -6.651 -38.026 1.00 44.66 314 ASP A N 1
ATOM 2385 C CA . ASP A 1 314 ? 1.026 -6.654 -39.046 1.00 44.66 314 ASP A CA 1
ATOM 2386 C C . ASP A 1 314 ? 1.270 -8.045 -39.702 1.00 44.66 314 ASP A C 1
ATOM 2388 O O . ASP A 1 314 ? 2.221 -8.193 -40.478 1.00 44.66 314 ASP A O 1
ATOM 2392 N N . VAL A 1 315 ? 0.436 -9.063 -39.416 1.00 41.47 315 VAL A N 1
ATOM 2393 C CA . VAL A 1 315 ? 0.487 -10.437 -39.988 1.00 41.47 315 VAL A CA 1
ATOM 2394 C C . VAL A 1 315 ? -0.735 -10.715 -40.858 1.00 41.47 315 VAL A C 1
ATOM 2396 O O . VAL A 1 315 ? -0.539 -11.257 -41.972 1.00 41.47 315 VAL A O 1
#

Secondary structure (DSSP, 8-state):
----GGGTS-TT------HHHHHHHHHHHHHSS---S-S-------SSSSHHHHHHHHHS--S-EEEEE-SSHHHHHHHHHHHHHHHHTT--EEEEEE-S--EE-TTT--EE-BTBS-HHHHHHHHHT--EEEE--B-HHHHHHHHTT--HHHH-TTSHHHHHHHHHHHHHHHHHHHSPP-SS---EEETTTTBTPPPB-GGG--TTS-TT-EEEEEE-SSSEEEEEETTS-EEEEEHHHHHHT--STTTB-TTT--B---GGGS-TT--EEEEEEETTTEEEEEETTS---EEEEHHHHHHHHHHHHHHHHHT-

Sequence (315 aa):
KTMSMGMFTGDDTPAVLRGPMVGKYLRMLIGGVQWGHLDYLILDLPPGTGDTQLTLAQSLTLSGAVIVTTPQDVSLKIARRGLRMFEKVHVPILGIVENMSSFTCPHCGKNTDIFRRGGGERMSRQVGVPFLGAIPLDADVVTGGDEGRPIVVDKPQSVTAQAYAAIAAALGEQLHAAPATVLKSFVWRWDSNEGEPSWLESVVRPSGSRTMAIGIRRGDARTLSVLWEDGHRDDFDVRDLRLACHCALCIEEMSGRKLLDPKTVRPDVSPRLISSIGNYAIGIDWSDGHNSGIYSFDHLRSLGERAAGKIVEDV

pLDDT: mean 87.87, std 10.96, range [41.47, 98.0]

Foldseek 3Di:
DDDDPCVVDPPPDPPPQDLVNLLVVLCCVPVVDCPDDDPDDDDDFDDFQDNNVVSNLQNFAALADEQEFEQAPVRLVRSVSNVVSCVQSVHHHLAYEHEQAWEQDPVPRDIDRPRHHCNRVVSCVVVVHDHLFYAHDDVCCVVCVVVVHHCCRVPVPDPRNVRVVSSVVSSVVSSVVRDGLLWHWWKAFLPVRPTATDDCQVQADLPADLLFWNHWGDPDQQWIWTAHSNRDIFIDGQLVLVLLFPFVCQAPVPPRDGPDDSVLRDPNKDFRMWTGGRRFWIWTQIPSRDGRGTQGSVNRSVVRVVVVVVVVVVD